Protein AF-T0SEL1-F1 (afdb_monomer_lite)

Secondary structure (DSSP, 8-state):
---------HHHHHHHHHTT--SEEEEEEGGG-TTS-EEEEEEEEEEEEEEETT----SSEEEEEEGGGGGGGGGT-TTEEEEEEESSHHHHHHHHHTTS-SEEEEEGGGS-TT--GGGEEEEEEEEEEEEEEEPHHHHHHTT--HHHHHHHHHHHHHT-EEPPPHHHHHHHHHHHHHHHHHHHHHS--PPPP-S-HHHHHHHHHSSS-HHHHHHHHHHHSSHHHHHHHHHHHH-TTEEEEEEEETTSBEEEESS--S-SB-TTSHHHHHHHH--S--GGGEEEEEEETTTTEEEEEEEEEEE-TTS-EEEEEEEEEEHHHHHHHHT---

pLDDT: mean 91.67, std 5.81, range [63.62, 98.12]

Sequence (330 aa):
MTVKMITLPKQRVKSSFKDEVLDAYYPISVEENKNDLGLFPLYIDELLLMSRFGEDLGDKLNVGALKEDLDYLQKFDRRIDRLYSVSSVEALIGGLERRRSDAVVLRRSQLPREINLKKYKIQSLHFESMGLKVSKSFVRKSESSIDQLSHNFLSCLSSMDFKLPDDKKKKIFSEIAKDFLAMGSRINGPFKVYNDVSKREAVWTGEESFERRTLRTEVMSNKYTSLLRSFKEKYKYINEIFAFNAQGALVSSLNVTSDFDQSDESKFALVRDNNQFSPLHIQNIYFDRSEEVFQLGISIPLHDQAGRFIGGLFVACDINELLLHYRLNL

Foldseek 3Di:
DDDDDDDDDPVVVVVCLVVVVDQKDDWDFPVRCPPLQWQDQPDKKFKKKKAFPPDDQDQAWEEEEAPVVPPCPCVQHVNDPHYDHDPAPVVRVVCRVVPVIRTYIDIPVRDDPPDPCVRIDMFTRFMTGTTMGGHPVNCVVVVHDSVRVNVVSLVVQQPDFADDDLVNLQLLCVLCVVVVVVLQAVPADDFDDDPDQVVVFCLCQDDDDPSNVVSCCQACPDPVVVSVVVVCVVQVFFPWKFWAWLQQATRHTNDRDNTRRCCPPPLFVQCNVVVQADSSQWGTWGQDPVVRAIWIKGKHFHAHPVRHTTTIMITITRPRSSCNVSRPDD

Structure (mmCIF, N/CA/C/O backbone):
data_AF-T0SEL1-F1
#
_entry.id   AF-T0SEL1-F1
#
loop_
_atom_site.group_PDB
_atom_site.id
_atom_site.type_symbol
_atom_site.label_atom_id
_atom_site.label_alt_id
_atom_site.label_comp_id
_atom_site.label_asym_id
_atom_site.label_entity_id
_atom_site.label_seq_id
_atom_site.pdbx_PDB_ins_code
_atom_site.Cartn_x
_atom_site.Cartn_y
_atom_site.Cartn_z
_atom_site.occupancy
_atom_site.B_iso_or_equiv
_atom_site.auth_seq_id
_atom_site.auth_comp_id
_atom_site.auth_asym_id
_atom_site.auth_atom_id
_atom_site.pdbx_PDB_model_num
ATOM 1 N N . MET A 1 1 ? 0.633 28.331 -15.532 1.00 63.62 1 MET A N 1
ATOM 2 C CA . MET A 1 1 ? 1.800 27.613 -16.089 1.00 63.62 1 MET A CA 1
ATOM 3 C C . MET A 1 1 ? 1.279 26.553 -17.047 1.00 63.62 1 MET A C 1
ATOM 5 O O . MET A 1 1 ? 0.361 25.840 -16.665 1.00 63.62 1 MET A O 1
ATOM 9 N N . THR A 1 2 ? 1.788 26.476 -18.276 1.00 83.00 2 THR A N 1
ATOM 10 C CA . THR A 1 2 ? 1.345 25.474 -19.263 1.00 83.00 2 THR A CA 1
ATOM 11 C C . THR A 1 2 ? 2.386 24.368 -19.340 1.00 83.00 2 THR A C 1
ATOM 13 O O . THR A 1 2 ? 3.555 24.650 -19.593 1.00 83.00 2 THR A O 1
ATOM 16 N N . VAL A 1 3 ? 1.979 23.119 -19.119 1.00 87.00 3 VAL A N 1
ATOM 17 C CA . VAL A 1 3 ? 2.873 21.958 -19.222 1.00 87.00 3 VAL A CA 1
ATOM 18 C C . VAL A 1 3 ? 2.843 21.432 -20.654 1.00 87.00 3 VAL A C 1
ATOM 20 O O . VAL A 1 3 ? 1.774 21.136 -21.185 1.00 87.00 3 VAL A O 1
ATOM 23 N N . LYS A 1 4 ? 4.016 21.297 -21.281 1.00 92.81 4 LYS A N 1
ATOM 24 C CA . LYS A 1 4 ? 4.169 20.660 -22.595 1.00 92.81 4 LYS A CA 1
ATOM 25 C C . LYS A 1 4 ? 4.911 19.338 -22.442 1.00 92.81 4 LYS A C 1
ATOM 27 O O . LYS A 1 4 ? 6.098 19.319 -22.134 1.00 92.81 4 LYS A O 1
ATOM 32 N N . MET A 1 5 ? 4.208 18.247 -22.712 1.00 93.44 5 MET A N 1
ATOM 33 C CA . MET A 1 5 ? 4.767 16.900 -22.680 1.00 93.44 5 MET A CA 1
ATOM 34 C C . MET A 1 5 ? 5.394 16.533 -24.026 1.00 93.44 5 MET A C 1
ATOM 36 O O . MET A 1 5 ? 4.775 16.721 -25.074 1.00 93.44 5 MET A O 1
ATOM 40 N N . ILE A 1 6 ? 6.612 15.991 -23.996 1.00 93.69 6 ILE A N 1
ATOM 41 C CA . ILE A 1 6 ? 7.283 15.401 -25.160 1.00 93.69 6 ILE A CA 1
ATOM 42 C C . ILE A 1 6 ? 7.880 14.044 -24.785 1.00 93.69 6 ILE A C 1
ATOM 44 O O . ILE A 1 6 ? 8.356 13.856 -23.667 1.00 93.69 6 ILE A O 1
ATOM 48 N N . THR A 1 7 ? 7.885 13.104 -25.727 1.00 90.44 7 THR A N 1
ATOM 49 C CA . THR A 1 7 ? 8.493 11.778 -25.551 1.00 90.44 7 THR A CA 1
ATOM 50 C C . THR A 1 7 ? 9.787 11.706 -26.350 1.00 90.44 7 THR A C 1
ATOM 52 O O . THR A 1 7 ? 9.803 12.011 -27.541 1.00 90.44 7 THR A O 1
ATOM 55 N N . LEU A 1 8 ? 10.880 11.307 -25.700 1.00 87.69 8 LEU A N 1
ATOM 56 C CA . LEU A 1 8 ? 12.204 11.173 -26.308 1.00 87.69 8 LEU A CA 1
ATOM 57 C C . LEU A 1 8 ? 12.867 9.871 -25.828 1.00 87.69 8 LEU A C 1
ATOM 59 O O . LEU A 1 8 ? 12.563 9.407 -24.729 1.00 87.69 8 LEU A O 1
ATOM 63 N N . PRO A 1 9 ? 13.824 9.305 -26.587 1.00 85.12 9 PRO A N 1
ATOM 64 C CA . PRO A 1 9 ? 14.658 8.213 -26.088 1.00 85.12 9 PRO A CA 1
ATOM 65 C C . PRO A 1 9 ? 15.375 8.606 -24.787 1.00 85.12 9 PRO A C 1
ATOM 67 O O . PRO A 1 9 ? 15.895 9.720 -24.689 1.00 85.12 9 PRO A O 1
ATOM 70 N N . LYS A 1 10 ? 15.466 7.693 -23.809 1.00 80.62 10 LYS A N 1
ATOM 71 C CA . LYS A 1 10 ? 15.983 7.967 -22.448 1.00 80.62 10 LYS A CA 1
ATOM 72 C C . LYS A 1 10 ? 17.342 8.684 -22.431 1.00 80.62 10 LYS A C 1
ATOM 74 O O . LYS A 1 10 ? 17.536 9.615 -21.657 1.00 80.62 10 LYS A O 1
ATOM 79 N N . GLN A 1 11 ? 18.272 8.314 -23.315 1.00 84.00 11 GLN A N 1
ATOM 80 C CA . GLN A 1 11 ? 19.580 8.987 -23.414 1.00 84.00 11 GLN A CA 1
ATOM 81 C C . GLN A 1 11 ? 19.464 10.442 -23.882 1.00 84.00 11 GLN A C 1
ATOM 83 O O . GLN A 1 11 ? 20.142 11.324 -23.357 1.00 84.00 11 GLN A O 1
ATOM 88 N N . ARG A 1 12 ? 18.553 10.714 -24.822 1.00 88.56 12 ARG A N 1
ATOM 89 C CA . ARG A 1 12 ? 18.264 12.074 -25.280 1.00 88.56 12 ARG A CA 1
ATOM 90 C C . ARG A 1 12 ? 17.592 12.890 -24.181 1.00 88.56 12 ARG A C 1
ATOM 92 O O . ARG A 1 12 ? 17.968 14.038 -24.002 1.00 88.56 12 ARG A O 1
ATOM 99 N N . VAL A 1 13 ? 16.684 12.290 -23.405 1.00 91.44 13 VAL A N 1
ATOM 100 C CA . VAL A 1 13 ? 16.113 12.924 -22.202 1.00 91.44 13 VAL A CA 1
ATOM 101 C C . VAL A 1 13 ? 17.223 13.328 -21.234 1.00 91.44 13 VAL A C 1
ATOM 103 O O . VAL A 1 13 ? 17.290 14.489 -20.842 1.00 91.44 13 VAL A O 1
ATOM 106 N N . LYS A 1 14 ? 18.133 12.403 -20.893 1.00 88.44 14 LYS A N 1
ATOM 107 C CA . LYS A 1 14 ? 19.244 12.669 -19.964 1.00 88.44 14 LYS A CA 1
ATOM 108 C C . LYS A 1 14 ? 20.169 13.784 -20.472 1.00 88.44 14 LYS A C 1
ATOM 110 O O . LYS A 1 14 ? 20.532 14.651 -19.681 1.00 88.44 14 LYS A O 1
ATOM 115 N N . SER A 1 15 ? 20.503 13.801 -21.767 1.00 90.81 15 SER A N 1
ATOM 116 C CA . SER A 1 15 ? 21.287 14.890 -22.374 1.00 90.81 15 SER A CA 1
ATOM 117 C C . SER A 1 15 ? 20.533 16.218 -22.325 1.00 90.81 15 SER A C 1
ATOM 119 O O . SER A 1 15 ? 21.021 17.165 -21.727 1.00 90.81 15 SER A O 1
ATOM 121 N N . SER A 1 16 ? 19.309 16.280 -22.859 1.00 92.81 16 SER A N 1
ATOM 122 C CA . SER A 1 16 ? 18.519 17.517 -22.910 1.00 92.81 16 SER A CA 1
ATOM 123 C C . SER A 1 16 ? 18.191 18.078 -21.523 1.00 92.81 16 SER A C 1
ATOM 125 O O . SER A 1 16 ? 18.106 19.288 -21.354 1.00 92.81 16 SER A O 1
ATOM 127 N N . PHE A 1 17 ? 18.031 17.220 -20.516 1.00 92.94 17 PHE A N 1
ATOM 128 C CA . PHE A 1 17 ? 17.877 17.650 -19.130 1.00 92.94 17 PHE A CA 1
ATOM 129 C C . PHE A 1 17 ? 19.178 18.215 -18.544 1.00 92.94 17 PHE A C 1
ATOM 131 O O . PHE A 1 17 ? 19.145 19.222 -17.841 1.00 92.94 17 PHE A O 1
ATOM 138 N N . LYS A 1 18 ? 20.330 17.599 -18.848 1.00 90.00 18 LYS A N 1
ATOM 139 C CA . LYS A 1 18 ? 21.650 18.116 -18.452 1.00 90.00 18 LYS A CA 1
ATOM 140 C C . LYS A 1 18 ? 21.939 19.476 -19.093 1.00 90.00 18 LYS A C 1
ATOM 142 O O . LYS A 1 18 ? 22.505 20.337 -18.429 1.00 90.00 18 LYS A O 1
ATOM 147 N N . ASP A 1 19 ? 21.494 19.666 -20.330 1.00 92.19 19 ASP A N 1
ATOM 148 C CA . ASP A 1 19 ? 21.630 20.911 -21.091 1.00 92.19 19 ASP A CA 1
ATOM 149 C C . ASP A 1 19 ? 20.566 21.969 -20.701 1.00 92.19 19 ASP A C 1
ATOM 151 O O . ASP A 1 19 ? 20.413 22.973 -21.389 1.00 92.19 19 ASP A O 1
ATOM 155 N N . GLU A 1 20 ? 19.801 21.739 -19.620 1.00 91.00 20 GLU A N 1
ATOM 156 C CA . GLU A 1 20 ? 18.715 22.598 -19.109 1.00 91.00 20 GLU A CA 1
ATOM 157 C C . GLU A 1 20 ? 17.609 22.936 -20.139 1.00 91.00 20 GLU A C 1
ATOM 159 O O . GLU A 1 20 ? 16.851 23.890 -19.958 1.00 91.00 20 GLU A O 1
ATOM 164 N N . VAL A 1 21 ? 17.462 22.126 -21.195 1.00 93.06 21 VAL A N 1
ATOM 165 C CA . VAL A 1 21 ? 16.388 22.249 -22.202 1.00 93.06 21 VAL A CA 1
ATOM 166 C C . VAL A 1 21 ? 15.053 21.739 -21.655 1.00 93.06 21 VAL A C 1
ATOM 168 O O . VAL A 1 21 ? 13.993 22.235 -22.033 1.00 93.06 21 VAL A O 1
ATOM 171 N N . LEU A 1 22 ? 15.095 20.732 -20.780 1.00 94.94 22 LEU A N 1
ATOM 172 C CA . LEU A 1 22 ? 13.918 20.168 -20.120 1.00 94.94 22 LEU A CA 1
ATOM 173 C C . LEU A 1 22 ? 13.828 20.678 -18.681 1.00 94.94 22 LEU A C 1
ATOM 175 O O . LEU A 1 22 ? 14.791 20.566 -17.923 1.00 94.94 22 LEU A O 1
ATOM 179 N N . ASP A 1 23 ? 12.654 21.173 -18.291 1.00 94.38 23 ASP A N 1
ATOM 180 C CA . ASP A 1 23 ? 12.384 21.584 -16.908 1.00 94.38 23 ASP A CA 1
ATOM 181 C C . ASP A 1 23 ? 12.202 20.373 -15.974 1.00 94.38 23 ASP A C 1
ATOM 183 O O . ASP A 1 23 ? 12.541 20.432 -14.795 1.00 94.38 23 ASP A O 1
ATOM 187 N N . ALA A 1 24 ? 11.702 19.253 -16.501 1.00 94.00 24 ALA A N 1
ATOM 188 C CA . ALA A 1 24 ? 11.568 18.000 -15.771 1.00 94.00 24 ALA A CA 1
ATOM 189 C C . ALA A 1 24 ? 11.560 16.786 -16.712 1.00 94.00 24 ALA A C 1
ATOM 191 O O . ALA A 1 24 ? 11.308 16.923 -17.912 1.00 94.00 24 ALA A O 1
ATOM 192 N N . TYR A 1 25 ? 11.798 15.590 -16.171 1.00 94.12 25 TYR A N 1
ATOM 193 C CA . TYR A 1 25 ? 11.508 14.336 -16.869 1.00 94.12 25 TYR A CA 1
ATOM 194 C C . TYR A 1 25 ? 11.041 13.235 -15.923 1.00 94.12 25 TYR A C 1
ATOM 196 O O . TYR A 1 25 ? 11.402 13.201 -14.750 1.00 94.12 25 TYR A O 1
ATOM 204 N N . TYR A 1 26 ? 10.256 12.312 -16.466 1.00 93.00 26 TYR A N 1
ATOM 205 C CA . TYR A 1 26 ? 9.802 11.101 -15.798 1.00 93.00 26 TYR A CA 1
ATOM 206 C C . TYR A 1 26 ? 9.697 9.971 -16.844 1.00 93.00 26 TYR A C 1
ATOM 208 O O . TYR A 1 26 ? 9.618 10.258 -18.044 1.00 93.00 26 TYR A O 1
ATOM 216 N N . PRO A 1 27 ? 9.693 8.699 -16.424 1.00 91.19 27 PRO A N 1
ATOM 217 C CA . PRO A 1 27 ? 9.852 8.248 -15.044 1.00 91.19 27 PRO A CA 1
ATOM 218 C C . PRO A 1 27 ? 11.322 8.169 -14.611 1.00 91.19 27 PRO A C 1
ATOM 220 O O . PRO A 1 27 ? 12.204 7.917 -15.434 1.00 91.19 27 PRO A O 1
ATOM 223 N N . ILE A 1 28 ? 11.573 8.372 -13.317 1.00 89.38 28 ILE A N 1
ATOM 224 C CA . ILE A 1 28 ? 12.840 8.031 -12.652 1.00 89.38 28 ILE A CA 1
ATOM 225 C C . ILE A 1 28 ? 12.582 7.088 -11.480 1.00 89.38 28 ILE A C 1
ATOM 227 O O . ILE A 1 28 ? 11.562 7.215 -10.809 1.00 89.38 28 ILE A O 1
ATOM 231 N N . SER A 1 29 ? 13.496 6.153 -11.237 1.00 85.56 29 SER A N 1
ATOM 232 C CA . SER A 1 29 ? 13.501 5.334 -10.021 1.00 85.56 29 SER A CA 1
ATOM 233 C C . SER A 1 29 ? 14.141 6.078 -8.850 1.00 85.56 29 SER A C 1
ATOM 235 O O . SER A 1 29 ? 14.897 7.036 -9.051 1.00 85.56 29 SER A O 1
ATOM 237 N N . VAL A 1 30 ? 13.900 5.597 -7.628 1.00 82.25 30 VAL A N 1
ATOM 238 C CA . VAL A 1 30 ? 14.573 6.106 -6.421 1.00 82.25 30 VAL A CA 1
ATOM 239 C C . VAL A 1 30 ? 16.095 5.982 -6.565 1.00 82.25 30 VAL A C 1
ATOM 241 O O . VAL A 1 30 ? 16.822 6.930 -6.275 1.00 82.25 30 VAL A O 1
ATOM 244 N N . GLU A 1 31 ? 16.589 4.873 -7.129 1.00 77.81 31 GLU A N 1
ATOM 245 C CA . GLU A 1 31 ? 18.027 4.677 -7.381 1.00 77.81 31 GLU A CA 1
ATOM 246 C C . GLU A 1 31 ? 18.622 5.696 -8.384 1.00 77.81 31 GLU A C 1
ATOM 248 O O . GLU A 1 31 ? 19.804 6.049 -8.308 1.00 77.81 31 GLU A O 1
ATOM 253 N N . GLU A 1 32 ? 17.820 6.227 -9.316 1.00 77.12 32 GLU A N 1
ATOM 254 C CA . GLU A 1 32 ? 18.243 7.274 -10.259 1.00 77.12 32 GLU A CA 1
ATOM 255 C C . GLU A 1 32 ? 18.254 8.694 -9.633 1.00 77.12 32 GLU A C 1
ATOM 257 O O . GLU A 1 32 ? 18.779 9.650 -10.236 1.00 77.12 32 GLU A O 1
ATOM 262 N N . ASN A 1 33 ? 17.740 8.866 -8.408 1.00 81.19 33 ASN A N 1
ATOM 263 C CA . ASN A 1 33 ? 17.632 10.157 -7.721 1.00 81.19 33 ASN A CA 1
ATOM 264 C C . ASN A 1 33 ? 18.882 10.567 -6.914 1.00 81.19 33 ASN A C 1
ATOM 266 O O . ASN A 1 33 ? 18.795 11.038 -5.790 1.00 81.19 33 ASN A O 1
ATOM 270 N N . LYS A 1 34 ? 20.077 10.461 -7.498 1.00 67.88 34 LYS A N 1
ATOM 271 C CA . LYS A 1 34 ? 21.351 10.712 -6.783 1.00 67.88 34 LYS A CA 1
ATOM 272 C C . LYS A 1 34 ? 21.600 12.146 -6.266 1.00 67.88 34 LYS A C 1
ATOM 274 O O . LYS A 1 34 ? 22.607 12.359 -5.606 1.00 67.88 34 LYS A O 1
ATOM 279 N N . ASN A 1 35 ? 20.764 13.126 -6.622 1.00 70.62 35 ASN A N 1
ATOM 280 C CA . ASN A 1 35 ? 21.023 14.555 -6.367 1.00 70.62 35 ASN A CA 1
ATOM 281 C C . ASN A 1 35 ? 19.845 15.265 -5.666 1.00 70.62 35 ASN A C 1
ATOM 283 O O . ASN A 1 35 ? 19.746 16.484 -5.786 1.00 70.62 35 ASN A O 1
ATOM 287 N N . ASP A 1 36 ? 18.913 14.517 -5.069 1.00 78.62 36 ASP A N 1
ATOM 288 C CA . ASP A 1 36 ? 17.756 15.024 -4.304 1.00 78.62 36 ASP A CA 1
ATOM 289 C C . ASP A 1 36 ? 16.829 16.007 -5.041 1.00 78.62 36 ASP A C 1
ATOM 291 O O . ASP A 1 36 ? 16.062 16.733 -4.429 1.00 78.62 36 ASP A O 1
ATOM 295 N N . LEU A 1 37 ? 16.850 16.017 -6.378 1.00 86.56 37 LEU A N 1
ATOM 296 C CA . LEU A 1 37 ? 15.947 16.824 -7.220 1.00 86.56 37 LEU A CA 1
ATOM 297 C C . LEU A 1 37 ? 14.770 16.006 -7.771 1.00 86.56 37 LEU A C 1
ATOM 299 O O . LEU A 1 37 ? 14.189 16.337 -8.807 1.00 86.56 37 LEU A O 1
ATOM 303 N N . GLY A 1 38 ? 14.486 14.876 -7.141 1.00 91.38 38 GLY A N 1
ATOM 304 C CA . GLY A 1 38 ? 13.379 14.004 -7.485 1.00 91.38 38 GLY A CA 1
ATOM 305 C C . GLY A 1 38 ? 12.163 14.313 -6.627 1.00 91.38 38 GLY A C 1
ATOM 306 O O . GLY A 1 38 ? 12.298 14.479 -5.421 1.00 91.38 38 GLY A O 1
ATOM 307 N N . LEU A 1 39 ? 10.986 14.350 -7.246 1.00 92.56 39 LEU A N 1
ATOM 308 C CA . LEU A 1 39 ? 9.708 14.362 -6.541 1.00 92.56 39 LEU A CA 1
ATOM 309 C C . LEU A 1 39 ? 9.120 12.950 -6.615 1.00 92.56 39 LEU A C 1
ATOM 311 O O . LEU A 1 39 ? 8.896 12.422 -7.712 1.00 92.56 39 LEU A O 1
ATOM 315 N N . PHE A 1 40 ? 8.921 12.340 -5.449 1.00 90.94 40 PHE A N 1
ATOM 316 C CA . PHE A 1 40 ? 8.459 10.965 -5.273 1.00 90.94 40 PHE A CA 1
ATOM 317 C C . PHE A 1 40 ? 7.366 10.888 -4.200 1.00 90.94 40 PHE A C 1
ATOM 319 O O . PHE A 1 40 ? 7.352 11.744 -3.321 1.00 90.94 40 PHE A O 1
ATOM 326 N N . PRO A 1 41 ? 6.495 9.863 -4.246 1.00 89.81 41 PRO A N 1
ATOM 327 C CA . PRO A 1 41 ? 6.267 8.955 -5.373 1.00 89.81 41 PRO A CA 1
ATOM 328 C C . PRO A 1 41 ? 5.205 9.519 -6.338 1.00 89.81 41 PRO A C 1
ATOM 330 O O . PRO A 1 41 ? 4.195 10.057 -5.916 1.00 89.81 41 PRO A O 1
ATOM 333 N N . LEU A 1 42 ? 5.399 9.392 -7.652 1.00 88.12 42 LEU A N 1
ATOM 334 C CA . LEU A 1 42 ? 4.406 9.784 -8.665 1.00 88.12 42 LEU A CA 1
ATOM 335 C C . LEU A 1 42 ? 3.446 8.638 -9.006 1.00 88.12 42 LEU A C 1
ATOM 337 O O . LEU A 1 42 ? 2.247 8.855 -9.155 1.00 88.12 42 LEU A O 1
ATOM 341 N N . TYR A 1 43 ? 3.976 7.429 -9.174 1.00 86.75 43 TYR A N 1
ATOM 342 C CA . TYR A 1 43 ? 3.200 6.207 -9.382 1.00 86.75 43 TYR A CA 1
ATOM 343 C C . TYR A 1 43 ? 4.033 4.990 -8.971 1.00 86.75 43 TYR A C 1
ATOM 345 O O . TYR A 1 43 ? 5.249 5.092 -8.817 1.00 86.75 43 TYR A O 1
ATOM 353 N N . ILE A 1 44 ? 3.387 3.837 -8.818 1.00 86.06 44 ILE A N 1
ATOM 354 C CA . ILE A 1 44 ? 4.063 2.559 -8.584 1.00 86.06 44 ILE A CA 1
ATOM 355 C C . ILE A 1 44 ? 4.180 1.816 -9.912 1.00 86.06 44 ILE A C 1
ATOM 357 O O . ILE A 1 44 ? 3.180 1.625 -10.607 1.00 86.06 44 ILE A O 1
ATOM 361 N N . ASP A 1 45 ? 5.386 1.376 -10.251 1.00 89.50 45 ASP A N 1
ATOM 362 C CA . ASP A 1 45 ? 5.620 0.454 -11.359 1.00 89.50 45 ASP A CA 1
ATOM 363 C C . ASP A 1 45 ? 5.933 -0.946 -10.837 1.00 89.50 45 ASP A C 1
ATOM 365 O O . ASP A 1 45 ? 6.434 -1.130 -9.730 1.00 89.50 45 ASP A O 1
ATOM 369 N N . GLU A 1 46 ? 5.651 -1.944 -11.659 1.00 89.88 46 GLU A N 1
ATOM 370 C CA . GLU A 1 46 ? 5.815 -3.348 -11.307 1.00 89.88 46 GLU A CA 1
ATOM 371 C C . GLU A 1 46 ? 6.965 -3.931 -12.128 1.00 89.88 46 GLU A C 1
ATOM 373 O O . GLU A 1 46 ? 6.929 -3.925 -13.360 1.00 89.88 46 GLU A O 1
ATOM 378 N N . LEU A 1 47 ? 7.994 -4.440 -11.454 1.00 89.88 47 LEU A N 1
ATOM 379 C CA . LEU A 1 47 ? 9.096 -5.160 -12.074 1.00 89.88 47 LEU A CA 1
ATOM 380 C C . LEU A 1 47 ? 8.695 -6.624 -12.260 1.00 89.88 47 LEU A C 1
ATOM 382 O O . LEU A 1 47 ? 8.404 -7.334 -11.297 1.00 89.88 47 LEU A O 1
ATOM 386 N N . LEU A 1 48 ? 8.690 -7.079 -13.508 1.00 91.88 48 LEU A N 1
ATOM 387 C CA . LEU A 1 48 ? 8.179 -8.383 -13.910 1.00 91.88 48 LEU A CA 1
ATOM 388 C C . LEU A 1 48 ? 9.321 -9.318 -14.285 1.00 91.88 48 LEU A C 1
ATOM 390 O O . LEU A 1 48 ? 10.187 -8.940 -15.068 1.00 91.88 48 LEU A O 1
ATOM 394 N N . LEU A 1 49 ? 9.255 -10.566 -13.827 1.00 92.69 49 LEU A N 1
ATOM 395 C CA . LEU A 1 49 ? 9.935 -11.699 -14.442 1.00 92.69 49 LEU A CA 1
ATOM 396 C C . LEU A 1 49 ? 8.971 -12.358 -15.430 1.00 92.69 49 LEU A C 1
ATOM 398 O O . LEU A 1 49 ? 7.949 -12.930 -15.040 1.00 92.69 49 LEU A O 1
ATOM 402 N N . MET A 1 50 ? 9.293 -12.276 -16.715 1.00 94.50 50 MET A N 1
ATOM 403 C CA . MET A 1 50 ? 8.481 -12.824 -17.794 1.00 94.50 50 MET A CA 1
ATOM 404 C C . MET A 1 50 ? 9.210 -13.982 -18.476 1.00 94.50 50 MET A C 1
ATOM 406 O O . MET A 1 50 ? 10.329 -13.832 -18.957 1.00 94.50 50 MET A O 1
ATOM 410 N N . SER A 1 51 ? 8.555 -15.136 -18.545 1.00 95.50 51 SER A N 1
ATOM 411 C CA . SER A 1 51 ? 9.037 -16.350 -19.218 1.00 95.50 51 SER A CA 1
ATOM 412 C C . SER A 1 51 ? 7.997 -16.854 -20.213 1.00 95.50 51 SER A C 1
ATOM 414 O O . SER A 1 51 ? 6.858 -16.380 -20.228 1.00 95.50 51 SER A O 1
ATOM 416 N N . ARG A 1 52 ? 8.369 -17.798 -21.080 1.00 95.75 52 ARG A N 1
ATOM 417 C CA . ARG A 1 52 ? 7.423 -18.390 -22.037 1.00 95.75 52 ARG A CA 1
ATOM 418 C C . ARG A 1 52 ? 6.395 -19.241 -21.283 1.00 95.75 52 ARG A C 1
ATOM 420 O O . ARG A 1 52 ? 6.717 -19.908 -20.302 1.00 95.75 52 ARG A O 1
ATOM 427 N N . PHE A 1 53 ? 5.137 -19.204 -21.717 1.00 93.25 53 PHE A N 1
ATOM 428 C CA . PHE A 1 53 ? 4.085 -20.000 -21.088 1.00 93.25 53 PHE A CA 1
ATOM 429 C C . PHE A 1 53 ? 4.396 -21.499 -21.193 1.00 93.25 53 PHE A C 1
ATOM 431 O O . PHE A 1 53 ? 4.822 -21.978 -22.242 1.00 93.25 53 PHE A O 1
ATOM 438 N N . GLY A 1 54 ? 4.159 -22.232 -20.104 1.00 88.38 54 GLY A N 1
ATOM 439 C CA . GLY A 1 54 ? 4.414 -23.671 -20.026 1.00 88.38 54 GLY A CA 1
ATOM 440 C C . GLY A 1 54 ? 5.877 -24.055 -19.802 1.00 88.38 54 GLY A C 1
ATOM 441 O O . GLY A 1 54 ? 6.163 -25.243 -19.704 1.00 88.38 54 GLY A O 1
ATOM 442 N N . GLU A 1 55 ? 6.796 -23.093 -19.693 1.00 86.62 55 GLU A N 1
ATOM 443 C CA . GLU A 1 55 ? 8.169 -23.404 -19.308 1.00 86.62 55 GLU A CA 1
ATOM 444 C C . GLU A 1 55 ? 8.326 -23.550 -17.801 1.00 86.62 55 GLU A C 1
ATOM 446 O O . GLU A 1 55 ? 7.787 -22.769 -17.007 1.00 86.62 55 GLU A O 1
ATOM 451 N N . ASP A 1 56 ? 9.098 -24.568 -17.431 1.00 85.62 56 ASP A N 1
ATOM 452 C CA . ASP A 1 56 ? 9.551 -24.766 -16.070 1.00 85.62 56 ASP A CA 1
ATOM 453 C C . ASP A 1 56 ? 10.883 -24.039 -15.875 1.00 85.62 56 ASP A C 1
ATOM 455 O O . ASP A 1 56 ? 11.854 -24.267 -16.599 1.00 85.62 56 ASP A O 1
ATOM 459 N N . LEU A 1 57 ? 10.894 -23.106 -14.929 1.00 87.69 57 LEU A N 1
ATOM 460 C CA . LEU A 1 57 ? 12.059 -22.291 -14.621 1.00 87.69 57 LEU A CA 1
ATOM 461 C C . LEU A 1 57 ? 12.840 -22.998 -13.518 1.00 87.69 57 LEU A C 1
ATOM 463 O O . LEU A 1 57 ? 12.375 -23.046 -12.380 1.00 87.69 57 LEU A O 1
ATOM 467 N N . GLY A 1 58 ? 14.017 -23.524 -13.858 1.00 85.12 58 GLY A N 1
ATOM 468 C CA . GLY A 1 58 ? 14.898 -24.186 -12.898 1.00 85.12 58 GLY A CA 1
ATOM 469 C C . GLY A 1 58 ? 15.501 -23.235 -11.856 1.00 85.12 58 GLY A C 1
ATOM 470 O O . GLY A 1 58 ? 15.215 -22.037 -11.809 1.00 85.12 58 GLY A O 1
ATOM 471 N N . ASP A 1 59 ? 16.402 -23.774 -11.035 1.00 88.19 59 ASP A N 1
ATOM 472 C CA . ASP A 1 59 ? 17.036 -23.038 -9.930 1.00 88.19 59 ASP A CA 1
ATOM 473 C C . ASP A 1 59 ? 18.091 -22.016 -10.383 1.00 88.19 59 ASP A C 1
ATOM 475 O O . ASP A 1 59 ? 18.555 -21.206 -9.582 1.00 88.19 59 ASP A O 1
ATOM 479 N N . LYS A 1 60 ? 18.477 -22.051 -11.663 1.00 91.81 60 LYS A N 1
ATOM 480 C CA . LYS A 1 60 ? 19.417 -21.117 -12.287 1.00 91.81 60 LYS A CA 1
ATOM 481 C C . LYS A 1 60 ? 18.849 -20.591 -13.593 1.00 91.81 60 LYS A C 1
ATOM 483 O O . LYS A 1 60 ? 18.501 -21.373 -14.472 1.00 91.81 60 LYS A O 1
ATOM 488 N N . LEU A 1 61 ? 18.792 -19.272 -13.717 1.00 92.38 61 LEU A N 1
ATOM 489 C CA . LEU A 1 61 ? 18.154 -18.559 -14.811 1.00 92.38 61 LEU A CA 1
ATOM 490 C C . LEU A 1 61 ? 19.162 -17.702 -15.565 1.00 92.38 61 LEU A C 1
ATOM 492 O O . LEU A 1 61 ? 19.901 -16.906 -14.978 1.00 92.38 61 LEU A O 1
ATOM 496 N N . ASN A 1 62 ? 19.116 -17.820 -16.888 1.00 92.75 62 ASN A N 1
ATOM 497 C CA . ASN A 1 62 ? 19.676 -16.856 -17.816 1.00 92.75 62 ASN A CA 1
ATOM 498 C C . ASN A 1 62 ? 18.601 -15.810 -18.108 1.00 92.75 62 ASN A C 1
ATOM 500 O O . ASN A 1 62 ? 17.595 -16.103 -18.760 1.00 92.75 62 ASN A O 1
ATOM 504 N N . VAL A 1 63 ? 18.807 -14.591 -17.619 1.00 93.75 63 VAL A N 1
ATOM 505 C CA . VAL A 1 63 ? 17.809 -13.524 -17.651 1.00 93.75 63 VAL A CA 1
ATOM 506 C C . VAL A 1 63 ? 18.265 -12.378 -18.537 1.00 93.75 63 VAL A C 1
ATOM 508 O O . VAL A 1 63 ? 19.393 -11.894 -18.442 1.00 93.75 63 VAL A O 1
ATOM 511 N N . GLY A 1 64 ? 17.366 -11.934 -19.409 1.00 93.69 64 GLY A N 1
ATOM 512 C CA . GLY A 1 64 ? 17.554 -10.704 -20.165 1.00 93.69 64 GLY A CA 1
ATOM 513 C C . GLY A 1 64 ? 17.050 -9.500 -19.406 1.00 93.69 64 GLY A C 1
ATOM 514 O O . GLY A 1 64 ? 15.985 -9.569 -18.804 1.00 93.69 64 GLY A O 1
ATOM 515 N N . ALA A 1 65 ? 17.742 -8.378 -19.518 1.00 92.19 65 ALA A N 1
ATOM 516 C CA . ALA A 1 65 ? 17.270 -7.101 -19.004 1.00 92.19 65 ALA A CA 1
ATOM 517 C C . ALA A 1 65 ? 17.610 -5.962 -19.967 1.00 92.19 65 ALA A C 1
ATOM 519 O O . ALA A 1 65 ? 18.424 -6.111 -20.885 1.00 92.19 65 ALA A O 1
ATOM 520 N N . LEU A 1 66 ? 17.007 -4.797 -19.753 1.00 88.31 66 LEU A N 1
ATOM 521 C CA . LEU A 1 66 ? 17.524 -3.571 -20.348 1.00 88.31 66 LEU A CA 1
ATOM 522 C C . LEU A 1 66 ? 18.853 -3.207 -19.677 1.00 88.31 66 LEU A C 1
ATOM 524 O O . LEU A 1 66 ? 19.046 -3.443 -18.484 1.00 88.31 66 LEU A O 1
ATOM 528 N N . LYS A 1 67 ? 19.793 -2.654 -20.449 1.00 82.88 67 LYS A N 1
ATOM 529 C CA . LYS A 1 67 ? 21.149 -2.330 -19.967 1.00 82.88 67 LYS A CA 1
ATOM 530 C C . LYS A 1 67 ? 21.142 -1.454 -18.712 1.00 82.88 67 LYS A C 1
ATOM 532 O O . LYS A 1 67 ? 22.012 -1.592 -17.864 1.00 82.88 67 LYS A O 1
ATOM 537 N N . GLU A 1 68 ? 20.174 -0.559 -18.613 1.00 73.69 68 GLU A N 1
ATOM 538 C CA . GLU A 1 68 ? 19.984 0.366 -17.502 1.00 73.69 68 GLU A CA 1
ATOM 539 C C . GLU A 1 68 ? 19.421 -0.259 -16.221 1.00 73.69 68 GLU A C 1
ATOM 541 O O . GLU A 1 68 ? 19.529 0.372 -15.176 1.00 73.69 68 GLU A O 1
ATOM 546 N N . ASP A 1 69 ? 18.834 -1.455 -16.285 1.00 76.12 69 ASP A N 1
ATOM 547 C CA . ASP A 1 69 ? 18.209 -2.097 -15.125 1.00 76.12 69 ASP A CA 1
ATOM 548 C C . ASP A 1 69 ? 19.125 -3.145 -14.469 1.00 76.12 69 ASP A C 1
ATOM 550 O O . ASP A 1 69 ? 18.777 -3.669 -13.424 1.00 76.12 69 ASP A O 1
ATOM 554 N N . LEU A 1 70 ? 20.301 -3.440 -15.040 1.00 72.75 70 LEU A N 1
ATOM 555 C CA . LEU A 1 70 ? 21.163 -4.573 -14.660 1.00 72.75 70 LEU A CA 1
ATOM 556 C C . LEU A 1 70 ? 21.647 -4.579 -13.202 1.00 72.75 70 LEU A C 1
ATOM 558 O O . LEU A 1 70 ? 21.684 -5.646 -12.587 1.00 72.75 70 LEU A O 1
ATOM 562 N N . ASP A 1 71 ? 22.052 -3.420 -12.678 1.00 67.56 71 ASP A N 1
ATOM 563 C CA . ASP A 1 71 ? 22.940 -3.336 -11.506 1.00 67.56 71 ASP A CA 1
ATOM 564 C C . AS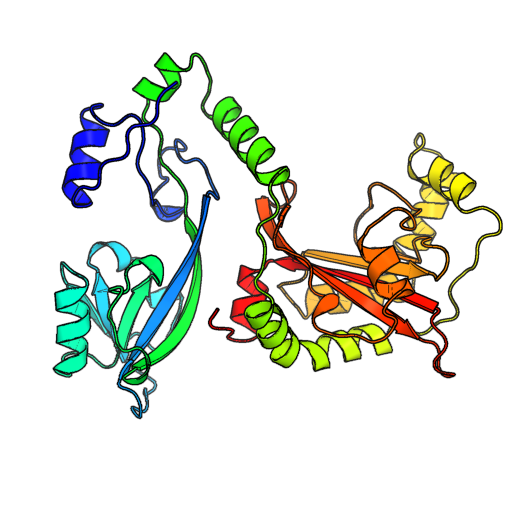P A 1 71 ? 22.303 -3.845 -10.200 1.00 67.56 71 ASP A C 1
ATOM 566 O O . ASP A 1 71 ? 23.011 -4.116 -9.232 1.00 67.56 71 ASP A O 1
ATOM 570 N N . TYR A 1 72 ? 20.980 -4.021 -10.170 1.00 73.00 72 TYR A N 1
ATOM 571 C CA . TYR A 1 72 ? 20.247 -4.365 -8.953 1.00 73.00 72 TYR A CA 1
ATOM 572 C C . TYR A 1 72 ? 19.303 -5.569 -9.098 1.00 7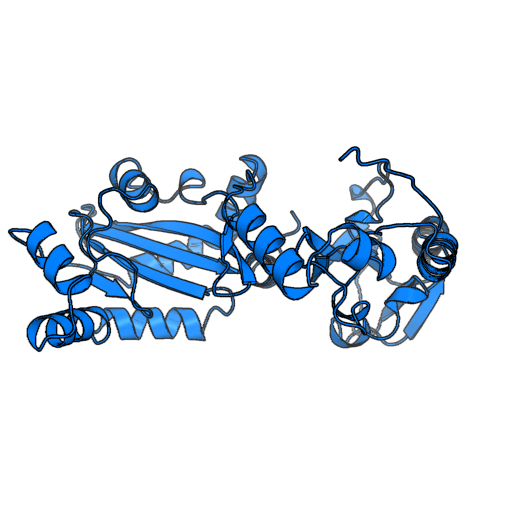3.00 72 TYR A C 1
ATOM 574 O O . TYR A 1 72 ? 18.668 -5.946 -8.118 1.00 73.00 72 TYR A O 1
ATOM 582 N N . LEU A 1 73 ? 19.226 -6.238 -10.258 1.00 76.81 73 LEU A N 1
ATOM 583 C CA . LEU A 1 73 ? 18.240 -7.319 -10.470 1.00 76.81 73 LEU A CA 1
ATOM 584 C C . LEU A 1 73 ? 18.523 -8.585 -9.665 1.00 76.81 73 LEU A C 1
ATOM 586 O O . LEU A 1 73 ? 17.589 -9.245 -9.209 1.00 76.81 73 LEU A O 1
ATOM 590 N N . GLN A 1 74 ? 19.800 -8.914 -9.453 1.00 75.94 74 GLN A N 1
ATOM 591 C CA . GLN A 1 74 ? 20.197 -10.118 -8.712 1.00 75.94 74 GLN A CA 1
ATOM 592 C C . GLN A 1 74 ? 19.702 -10.108 -7.259 1.00 75.94 74 GLN A C 1
ATOM 594 O O . GLN A 1 74 ? 19.560 -11.169 -6.654 1.00 75.94 74 GLN A O 1
ATOM 599 N N . LYS A 1 75 ? 19.393 -8.930 -6.694 1.00 81.94 75 LYS A N 1
ATOM 600 C CA . LYS A 1 75 ? 18.879 -8.819 -5.322 1.00 81.94 75 LYS A CA 1
ATOM 601 C C . LYS A 1 75 ? 17.442 -9.333 -5.178 1.00 81.94 75 LYS A C 1
ATOM 603 O O . LYS A 1 75 ? 17.049 -9.694 -4.073 1.00 81.94 75 LYS A O 1
ATOM 608 N N . PHE A 1 76 ? 16.677 -9.385 -6.272 1.00 80.69 76 PHE A N 1
ATOM 609 C CA . PHE A 1 76 ? 15.254 -9.739 -6.241 1.00 80.69 76 PHE A CA 1
ATOM 610 C C . PHE A 1 76 ? 14.970 -11.215 -6.512 1.00 80.69 76 PHE A C 1
ATOM 612 O O . PHE A 1 76 ? 13.942 -11.724 -6.076 1.00 80.69 76 PHE A O 1
ATOM 619 N N . ASP A 1 77 ? 15.866 -11.921 -7.203 1.00 82.38 77 ASP A N 1
ATOM 620 C CA . ASP A 1 77 ? 15.714 -13.356 -7.432 1.00 82.38 77 ASP A CA 1
ATOM 621 C C . ASP A 1 77 ? 17.079 -14.048 -7.452 1.00 82.38 77 ASP A C 1
ATOM 623 O O . ASP A 1 77 ? 17.887 -13.873 -8.365 1.00 82.38 77 ASP A O 1
ATOM 627 N N . ARG A 1 78 ? 17.319 -14.877 -6.430 1.00 85.94 78 ARG A N 1
ATOM 628 C CA . ARG A 1 78 ? 18.575 -15.621 -6.255 1.00 85.94 78 ARG A CA 1
ATOM 629 C C . ARG A 1 78 ? 18.820 -16.657 -7.350 1.00 85.94 78 ARG A C 1
ATOM 631 O O . ARG A 1 78 ? 19.944 -17.134 -7.469 1.00 85.94 78 ARG A O 1
ATOM 638 N N . ARG A 1 79 ? 17.795 -17.016 -8.130 1.00 88.62 79 ARG A N 1
ATOM 639 C CA . ARG A 1 79 ? 17.939 -17.925 -9.269 1.00 88.62 79 ARG A CA 1
ATOM 640 C C . ARG A 1 79 ? 18.639 -17.256 -10.448 1.00 88.62 79 ARG A C 1
ATOM 642 O O . ARG A 1 79 ? 19.075 -17.957 -11.350 1.00 88.62 79 ARG A O 1
ATOM 649 N N . ILE A 1 80 ? 18.747 -15.926 -10.492 1.00 88.00 80 ILE A N 1
ATOM 650 C CA . ILE A 1 80 ? 19.418 -15.212 -11.588 1.00 88.00 80 ILE A CA 1
ATOM 651 C C . ILE A 1 80 ? 20.924 -15.515 -11.547 1.00 88.00 80 ILE A C 1
ATOM 653 O O . ILE A 1 80 ? 21.662 -14.936 -10.754 1.00 88.00 80 ILE A O 1
ATOM 657 N N . ASP A 1 81 ? 21.375 -16.412 -12.427 1.00 86.56 81 ASP A N 1
ATOM 658 C CA . ASP A 1 81 ? 22.775 -16.857 -12.535 1.00 86.56 81 ASP A CA 1
ATOM 659 C C . ASP A 1 81 ? 23.529 -16.029 -13.581 1.00 86.56 81 ASP A C 1
ATOM 661 O O . ASP A 1 81 ? 24.667 -15.615 -13.363 1.00 86.56 81 ASP A O 1
ATOM 665 N N . ARG A 1 82 ? 22.876 -15.730 -14.714 1.00 83.75 82 ARG A N 1
ATOM 666 C CA . ARG A 1 82 ? 23.462 -14.934 -15.802 1.00 83.75 82 ARG A CA 1
ATOM 667 C C . ARG A 1 82 ? 22.525 -13.831 -16.248 1.00 83.75 82 ARG A C 1
ATOM 669 O O . ARG A 1 82 ? 21.340 -14.065 -16.468 1.00 83.75 82 ARG A O 1
ATOM 676 N N . LEU A 1 83 ? 23.092 -12.646 -16.452 1.00 87.75 83 LEU A N 1
ATOM 677 C CA . LEU A 1 83 ? 22.400 -11.489 -17.003 1.00 87.75 83 LEU A CA 1
ATOM 678 C C . LEU A 1 83 ? 22.986 -11.129 -18.363 1.00 87.75 83 LEU A C 1
ATOM 680 O O . LEU A 1 83 ? 24.203 -11.023 -18.517 1.00 87.75 83 LEU A O 1
ATOM 684 N N . TYR A 1 84 ? 22.121 -10.889 -19.340 1.00 87.62 84 TYR A N 1
ATOM 685 C CA . TYR A 1 84 ? 22.508 -10.224 -20.579 1.00 87.62 84 TYR A CA 1
ATOM 686 C C . TYR A 1 84 ? 21.647 -8.983 -20.775 1.00 87.62 84 TYR A C 1
ATOM 688 O O . TYR A 1 84 ? 20.460 -8.962 -20.447 1.00 87.62 84 TYR A O 1
ATOM 696 N N . SER A 1 85 ? 22.260 -7.935 -21.315 1.00 89.00 85 SER A N 1
ATOM 697 C CA . SER A 1 85 ? 21.552 -6.698 -21.611 1.00 89.00 85 SER A CA 1
ATOM 698 C C . SER A 1 85 ? 21.217 -6.564 -23.081 1.00 89.00 85 SER A C 1
ATOM 700 O O . SER A 1 85 ? 21.964 -6.989 -23.964 1.00 89.00 85 SER A O 1
ATOM 702 N N . VAL A 1 86 ? 20.097 -5.904 -23.334 1.00 89.69 86 VAL A N 1
ATOM 703 C CA . VAL A 1 86 ? 19.723 -5.392 -24.648 1.00 89.69 86 VAL A CA 1
ATOM 704 C C . VAL A 1 86 ? 19.417 -3.899 -24.552 1.00 89.69 86 VAL A C 1
ATOM 706 O O . VAL A 1 86 ? 19.290 -3.337 -23.465 1.00 89.69 86 VAL A O 1
ATOM 709 N N . SER A 1 87 ? 19.328 -3.240 -25.705 1.00 86.19 87 SER A N 1
ATOM 710 C CA . SER A 1 87 ? 19.092 -1.796 -25.809 1.00 86.19 87 SER A CA 1
ATOM 711 C C . SER A 1 87 ? 17.622 -1.406 -25.993 1.00 86.19 87 SER A C 1
ATOM 713 O O . SER A 1 87 ? 17.326 -0.216 -26.051 1.00 86.19 87 SER A O 1
ATOM 715 N N . SER A 1 88 ? 16.712 -2.374 -26.149 1.00 88.38 88 SER A N 1
ATOM 716 C CA . SER A 1 88 ? 15.286 -2.123 -26.395 1.00 88.38 88 SER A CA 1
ATOM 717 C C . SER A 1 88 ? 14.404 -3.268 -25.903 1.00 88.38 88 SER A C 1
ATOM 719 O O . SER A 1 88 ? 14.844 -4.420 -25.828 1.00 88.38 88 SER A O 1
ATOM 721 N N . VAL A 1 89 ? 13.145 -2.950 -25.599 1.00 91.00 89 VAL A N 1
ATOM 722 C CA . VAL A 1 89 ? 12.136 -3.919 -25.148 1.00 91.00 89 VAL A CA 1
ATOM 723 C C . VAL A 1 89 ? 11.819 -4.926 -26.255 1.00 91.00 89 VAL A C 1
ATOM 725 O O . VAL A 1 89 ? 11.665 -6.116 -25.992 1.00 91.00 89 VAL A O 1
ATOM 728 N N . GLU A 1 90 ? 11.801 -4.488 -27.512 1.00 92.06 90 GLU A N 1
ATOM 729 C CA . GLU A 1 90 ? 11.565 -5.340 -28.677 1.00 92.06 90 GLU A CA 1
ATOM 730 C C . GLU A 1 90 ? 12.668 -6.394 -28.823 1.00 92.06 90 GLU A C 1
ATOM 732 O O . GLU A 1 90 ? 12.386 -7.574 -29.040 1.00 92.06 90 GLU A O 1
ATOM 737 N N . ALA A 1 91 ? 13.933 -5.994 -28.645 1.00 92.81 91 ALA A N 1
ATOM 738 C CA . ALA A 1 91 ? 15.054 -6.929 -28.641 1.00 92.81 91 ALA A CA 1
ATOM 739 C C . ALA A 1 91 ? 14.988 -7.898 -27.452 1.00 92.81 91 ALA A C 1
ATOM 741 O O . ALA A 1 91 ? 15.376 -9.061 -27.590 1.00 92.81 91 ALA A O 1
ATOM 742 N N . LEU A 1 92 ? 14.483 -7.436 -26.304 1.00 94.00 92 LEU A N 1
ATOM 743 C CA . LEU A 1 92 ? 14.338 -8.243 -25.097 1.00 94.00 92 LEU A CA 1
ATOM 744 C C . LEU A 1 92 ? 13.304 -9.355 -25.302 1.00 94.00 92 LEU A C 1
ATOM 746 O O . LEU A 1 92 ? 13.623 -10.535 -25.147 1.00 94.00 92 LEU A O 1
ATOM 750 N N . ILE A 1 93 ? 12.096 -8.980 -25.730 1.00 94.62 93 ILE A N 1
ATOM 751 C CA . ILE A 1 93 ? 10.992 -9.906 -26.008 1.00 94.62 93 ILE A CA 1
ATOM 752 C C . ILE A 1 93 ? 11.361 -10.848 -27.156 1.00 94.62 93 ILE A C 1
ATOM 754 O O . ILE A 1 93 ? 11.213 -12.060 -27.023 1.00 94.62 93 ILE A O 1
ATOM 758 N N . GLY A 1 94 ? 11.924 -10.332 -28.253 1.00 94.19 94 GLY A N 1
ATOM 759 C CA . GLY A 1 94 ? 12.373 -11.172 -29.366 1.00 94.19 94 GLY A CA 1
ATOM 760 C C . GLY A 1 94 ? 13.490 -12.145 -28.967 1.00 94.19 94 GLY A C 1
ATOM 761 O O . GLY A 1 94 ? 13.573 -13.253 -29.500 1.00 94.19 94 GLY A O 1
ATOM 762 N N . GLY A 1 95 ? 14.342 -11.767 -28.009 1.00 93.44 95 GLY A N 1
ATOM 763 C CA . GLY A 1 95 ? 15.332 -12.656 -27.402 1.00 93.44 95 GLY A CA 1
ATOM 764 C C . GLY A 1 95 ? 14.688 -13.792 -26.606 1.00 93.44 95 GLY A C 1
ATOM 765 O O . GLY A 1 95 ? 15.088 -14.947 -26.779 1.00 93.44 95 GLY A O 1
ATOM 766 N N . LEU A 1 96 ? 13.656 -13.481 -25.814 1.00 95.31 96 LEU A N 1
ATOM 767 C CA . LEU A 1 96 ? 12.857 -14.479 -25.104 1.00 95.31 96 LEU A CA 1
ATOM 768 C C . LEU A 1 96 ? 12.169 -15.432 -26.091 1.00 95.31 96 LEU A C 1
ATOM 770 O O . LEU A 1 96 ? 12.283 -16.643 -25.954 1.00 95.31 96 LEU A O 1
ATOM 774 N N . GLU A 1 97 ? 11.503 -14.937 -27.130 1.00 94.06 97 GLU A N 1
ATOM 775 C CA . GLU A 1 97 ? 10.825 -15.800 -28.110 1.00 94.06 97 GLU A CA 1
ATOM 776 C C . GLU A 1 97 ? 11.800 -16.743 -28.840 1.00 94.06 97 GLU A C 1
ATOM 778 O O . GLU A 1 97 ? 11.467 -17.892 -29.127 1.00 94.06 97 GLU A O 1
ATOM 783 N N . ARG A 1 98 ? 13.039 -16.294 -29.076 1.00 94.31 98 ARG A N 1
ATOM 784 C CA . ARG A 1 98 ? 14.108 -17.079 -29.718 1.00 94.31 98 ARG A CA 1
ATOM 785 C C . ARG A 1 98 ? 14.924 -17.938 -28.748 1.00 94.31 98 ARG A C 1
ATOM 787 O O . ARG A 1 98 ? 15.974 -18.437 -29.146 1.00 94.31 98 ARG A O 1
ATOM 794 N N . ARG A 1 99 ? 14.481 -18.097 -27.493 1.00 93.19 99 ARG A N 1
ATOM 795 C CA . ARG A 1 99 ? 15.165 -18.893 -26.453 1.00 93.19 99 ARG A CA 1
ATOM 796 C C . ARG A 1 99 ? 16.620 -18.472 -26.211 1.00 93.19 99 ARG A C 1
ATOM 798 O O . ARG A 1 99 ? 17.464 -19.297 -25.882 1.00 93.19 99 ARG A O 1
ATOM 805 N N . ARG A 1 100 ? 16.928 -17.179 -26.356 1.00 92.00 100 ARG A N 1
ATOM 806 C CA . ARG A 1 100 ? 18.231 -16.630 -25.927 1.00 92.00 100 ARG A CA 1
ATOM 807 C C . ARG A 1 100 ? 18.334 -16.510 -24.405 1.00 92.00 100 ARG A C 1
ATOM 809 O O . ARG A 1 100 ? 19.408 -16.222 -23.891 1.00 92.00 100 ARG A O 1
ATOM 816 N N . SER A 1 101 ? 17.217 -16.718 -23.717 1.00 92.94 101 SER A N 1
ATOM 817 C CA . SER A 1 101 ? 17.078 -16.666 -22.272 1.00 92.94 101 SER A CA 1
ATOM 818 C C . SER A 1 101 ? 15.954 -17.536 -21.772 1.00 92.94 101 SER A C 1
ATOM 820 O O . SER A 1 101 ? 15.049 -17.903 -22.528 1.00 92.94 101 SER A O 1
ATOM 822 N N . ASP A 1 102 ? 15.992 -17.805 -20.478 1.00 94.62 102 ASP A N 1
ATOM 823 C CA . ASP A 1 102 ? 14.934 -18.516 -19.771 1.00 94.62 102 ASP A CA 1
ATOM 824 C C . ASP A 1 102 ? 13.809 -17.542 -19.406 1.00 94.62 102 ASP A C 1
ATOM 826 O O . ASP A 1 102 ? 12.624 -17.849 -19.531 1.00 94.62 102 ASP A O 1
ATOM 830 N N . ALA A 1 103 ? 14.186 -16.318 -19.038 1.00 95.00 103 ALA A N 1
ATOM 831 C CA . ALA A 1 103 ? 13.260 -15.248 -18.716 1.00 95.00 103 ALA A CA 1
ATOM 832 C C . ALA A 1 103 ? 13.822 -13.878 -19.113 1.00 95.00 103 ALA A C 1
ATOM 834 O O . ALA A 1 103 ? 14.982 -13.724 -19.508 1.00 95.00 103 ALA A O 1
ATOM 835 N N . VAL A 1 104 ? 12.979 -12.862 -19.003 1.00 94.81 104 VAL A N 1
ATOM 836 C CA . VAL A 1 104 ? 13.363 -11.460 -19.113 1.00 94.81 104 VAL A CA 1
ATOM 837 C C . VAL A 1 104 ? 12.792 -10.675 -17.948 1.00 94.81 104 VAL A C 1
ATOM 839 O O . VAL A 1 104 ? 11.722 -11.006 -17.437 1.00 94.81 104 VAL A O 1
ATOM 842 N N . VAL A 1 105 ? 13.509 -9.633 -17.551 1.00 93.31 105 VAL A N 1
ATOM 843 C CA . VAL A 1 105 ? 13.071 -8.669 -16.555 1.00 93.31 105 VAL A CA 1
ATOM 844 C C . VAL A 1 105 ? 12.811 -7.334 -17.229 1.00 93.31 105 VAL A C 1
ATOM 846 O O . VAL A 1 105 ? 13.668 -6.799 -17.932 1.00 93.31 105 VAL A O 1
ATOM 849 N N . LEU A 1 106 ? 11.602 -6.824 -17.029 1.00 91.69 106 LEU A N 1
ATOM 850 C CA . LEU A 1 106 ? 11.145 -5.537 -17.534 1.00 91.69 106 LEU A CA 1
ATOM 851 C C . LEU A 1 106 ? 10.050 -4.985 -16.630 1.00 91.69 106 LEU A C 1
ATOM 853 O O . LEU A 1 106 ? 9.415 -5.724 -15.878 1.00 91.69 106 LEU A O 1
ATOM 857 N N . ARG A 1 107 ? 9.797 -3.688 -16.730 1.00 90.00 107 ARG A N 1
ATOM 858 C CA . ARG A 1 107 ? 8.705 -3.041 -16.005 1.00 90.00 107 ARG A CA 1
ATOM 859 C C . ARG A 1 107 ? 7.381 -3.227 -16.733 1.00 90.00 107 ARG A C 1
ATOM 861 O O . ARG A 1 107 ? 7.338 -3.275 -17.964 1.00 90.00 107 ARG A O 1
ATOM 868 N N . ARG A 1 108 ? 6.277 -3.252 -15.989 1.00 90.94 108 ARG A N 1
ATOM 869 C CA . ARG A 1 108 ? 4.919 -3.287 -16.543 1.00 90.94 108 ARG A CA 1
ATOM 870 C C . ARG A 1 108 ? 4.690 -2.125 -17.505 1.00 90.94 108 ARG A C 1
ATOM 872 O O . ARG A 1 108 ? 4.163 -2.347 -18.593 1.00 90.94 108 ARG A O 1
ATOM 879 N N . SER A 1 109 ? 5.129 -0.918 -17.146 1.00 89.38 109 SER A N 1
ATOM 880 C CA . SER A 1 109 ? 5.006 0.275 -17.997 1.00 89.38 109 SER A CA 1
ATOM 881 C C . SER A 1 109 ? 5.754 0.177 -19.337 1.00 89.38 109 SER A C 1
ATOM 883 O O . SER A 1 109 ? 5.424 0.898 -20.279 1.00 89.38 109 SER A O 1
ATOM 885 N N . GLN A 1 110 ? 6.742 -0.717 -19.439 1.00 89.81 110 GLN A N 1
ATOM 886 C CA . GLN A 1 110 ? 7.547 -0.932 -20.641 1.00 89.81 110 GLN A CA 1
ATOM 887 C C . GLN A 1 110 ? 6.921 -1.954 -21.601 1.00 89.81 110 GLN A C 1
ATOM 889 O O . GLN A 1 110 ? 7.384 -2.073 -22.734 1.00 89.81 110 GLN A O 1
ATOM 894 N N . LEU A 1 111 ? 5.892 -2.701 -21.184 1.00 91.81 111 LEU A N 1
ATOM 895 C CA . LEU A 1 111 ? 5.258 -3.698 -22.046 1.00 91.81 111 LEU A CA 1
ATOM 896 C C . LEU A 1 111 ? 4.626 -3.038 -23.286 1.00 91.81 111 LEU A C 1
ATOM 898 O O . LEU A 1 111 ? 3.868 -2.072 -23.149 1.00 91.81 111 LEU A O 1
ATOM 902 N N . PRO A 1 112 ? 4.860 -3.577 -24.499 1.00 91.25 112 PRO A N 1
ATOM 903 C CA . PRO A 1 112 ? 4.170 -3.111 -25.694 1.00 91.25 112 PRO A CA 1
ATOM 904 C C . PRO A 1 112 ? 2.656 -3.252 -25.527 1.00 91.25 112 PRO A C 1
ATOM 906 O O . PRO A 1 112 ? 2.177 -4.296 -25.091 1.00 91.25 112 PRO A O 1
ATOM 909 N N . ARG A 1 113 ? 1.883 -2.234 -25.922 1.00 87.50 113 ARG A N 1
ATOM 910 C CA . ARG A 1 113 ? 0.417 -2.225 -25.741 1.00 87.50 113 ARG A CA 1
ATOM 911 C C . ARG A 1 113 ? -0.292 -3.429 -26.371 1.00 87.50 113 ARG A C 1
ATOM 913 O O . ARG A 1 113 ? -1.298 -3.884 -25.843 1.00 87.50 113 ARG A O 1
ATOM 920 N N . GLU A 1 114 ? 0.234 -3.935 -27.483 1.00 91.75 114 GLU A N 1
ATOM 921 C CA . GLU A 1 114 ? -0.358 -5.032 -28.260 1.00 91.75 114 GLU A CA 1
ATOM 922 C C . GLU A 1 114 ? 0.203 -6.416 -27.888 1.00 91.75 114 GLU A C 1
ATOM 924 O O . GLU A 1 114 ? -0.087 -7.413 -28.554 1.00 91.75 114 GLU A O 1
ATOM 929 N N . ILE A 1 115 ? 1.024 -6.515 -26.835 1.00 92.31 115 ILE A N 1
ATOM 930 C CA . ILE A 1 115 ? 1.617 -7.793 -26.448 1.00 92.31 115 ILE A CA 1
ATOM 931 C C . ILE A 1 115 ? 0.534 -8.796 -26.017 1.00 92.31 115 ILE A C 1
ATOM 933 O O . ILE A 1 115 ? -0.301 -8.538 -25.149 1.00 92.31 115 ILE A O 1
ATOM 937 N N . ASN A 1 116 ? 0.573 -10.000 -26.590 1.00 93.00 116 ASN A N 1
ATOM 938 C CA . ASN A 1 116 ? -0.293 -11.089 -26.150 1.00 93.00 116 ASN A CA 1
ATOM 939 C C . ASN A 1 116 ? 0.278 -11.745 -24.882 1.00 93.00 116 ASN A C 1
ATOM 941 O O . ASN A 1 116 ? 1.037 -12.713 -24.961 1.00 93.00 116 ASN A O 1
ATOM 945 N N . LEU A 1 117 ? -0.129 -11.240 -23.715 1.00 91.25 117 LEU A N 1
ATOM 946 C CA . LEU A 1 117 ? 0.332 -11.728 -22.408 1.00 91.25 117 LEU A CA 1
ATOM 947 C C . LEU A 1 117 ? 0.024 -13.214 -22.157 1.00 91.25 117 LEU A C 1
ATOM 949 O O . LEU A 1 117 ? 0.718 -13.842 -21.367 1.00 91.25 117 LEU A O 1
ATOM 953 N N . LYS A 1 118 ? -0.948 -13.820 -22.859 1.00 92.25 118 LYS A N 1
ATOM 954 C CA . LYS A 1 118 ? -1.274 -15.253 -22.705 1.00 92.25 118 LYS A CA 1
ATOM 955 C C . LYS A 1 118 ? -0.144 -16.182 -23.161 1.00 92.25 118 LYS A C 1
ATOM 957 O O . LYS A 1 118 ? -0.139 -17.351 -22.797 1.00 92.25 118 LYS A O 1
ATOM 962 N N . LYS A 1 119 ? 0.802 -15.680 -23.963 1.00 94.81 119 LYS A N 1
ATOM 963 C CA . LYS A 1 119 ? 1.992 -16.431 -24.393 1.00 94.81 119 LYS A CA 1
ATOM 964 C C . LYS A 1 119 ? 3.054 -16.550 -23.303 1.00 94.81 119 LYS A C 1
ATOM 966 O O . LYS A 1 119 ? 4.041 -17.257 -23.502 1.00 94.81 119 LYS A O 1
ATOM 971 N N . TYR A 1 120 ? 2.872 -15.862 -22.180 1.00 95.19 120 TYR A N 1
ATOM 972 C CA . TYR A 1 120 ? 3.900 -15.702 -21.169 1.00 95.19 120 TYR A CA 1
ATOM 973 C C . TYR A 1 120 ? 3.398 -16.091 -19.783 1.00 95.19 120 TYR A C 1
ATOM 975 O O . TYR A 1 120 ? 2.224 -15.936 -19.447 1.00 95.19 120 TYR A O 1
ATOM 983 N N . LYS A 1 121 ? 4.322 -16.580 -18.960 1.00 93.50 121 LYS A N 1
ATOM 984 C CA . LYS A 1 121 ? 4.158 -16.682 -17.514 1.00 93.50 121 LYS A CA 1
ATOM 985 C C . LYS A 1 121 ? 4.836 -15.468 -16.890 1.00 93.50 121 LYS A C 1
ATOM 987 O O . LYS A 1 121 ? 6.012 -15.215 -17.150 1.00 93.50 121 LYS A O 1
ATOM 992 N N . ILE A 1 122 ? 4.076 -14.716 -16.100 1.00 91.81 122 ILE A N 1
ATOM 993 C CA . ILE A 1 122 ? 4.491 -13.435 -15.524 1.00 91.81 122 ILE A CA 1
ATOM 994 C C . ILE A 1 122 ? 4.453 -13.540 -14.005 1.00 91.81 122 ILE A C 1
ATOM 996 O O . ILE A 1 122 ? 3.446 -13.967 -13.435 1.00 91.81 122 ILE A O 1
ATOM 1000 N N . GLN A 1 123 ? 5.544 -13.133 -13.372 1.00 88.88 123 GLN A N 1
ATOM 1001 C CA . GLN A 1 123 ? 5.696 -13.070 -11.926 1.00 88.88 123 GLN A CA 1
ATOM 1002 C C . GLN A 1 123 ? 6.171 -11.668 -11.533 1.00 88.88 123 GLN A C 1
ATOM 1004 O O . GLN A 1 123 ? 7.167 -11.195 -12.079 1.00 88.88 123 GLN A O 1
ATOM 1009 N N . SER A 1 124 ? 5.511 -11.024 -10.571 1.00 88.69 124 SER A N 1
ATOM 1010 C CA . SER A 1 124 ? 6.033 -9.806 -9.942 1.00 88.69 124 SER A CA 1
ATOM 1011 C C . SER A 1 124 ? 7.291 -10.137 -9.138 1.00 88.69 124 SER A C 1
ATOM 1013 O O . SER A 1 124 ? 7.289 -11.052 -8.310 1.00 88.69 124 SER A O 1
ATOM 1015 N N . LEU A 1 125 ? 8.371 -9.403 -9.386 1.00 87.75 125 LEU A N 1
ATOM 1016 C CA . LEU A 1 125 ? 9.594 -9.461 -8.586 1.00 87.75 125 LEU A CA 1
ATOM 1017 C C . LEU A 1 125 ? 9.599 -8.390 -7.502 1.00 87.75 125 LEU A C 1
ATOM 1019 O O . LEU A 1 125 ? 10.035 -8.640 -6.383 1.00 87.75 125 LEU A O 1
ATOM 1023 N N . HIS A 1 126 ? 9.151 -7.190 -7.859 1.00 87.12 126 HIS A N 1
ATOM 1024 C CA . HIS A 1 126 ? 9.222 -6.018 -7.003 1.00 87.12 126 HIS A CA 1
ATOM 1025 C C . HIS A 1 126 ? 8.245 -4.950 -7.498 1.00 87.12 126 HIS A C 1
ATOM 1027 O O . HIS A 1 126 ? 7.953 -4.888 -8.693 1.00 87.12 126 HIS A O 1
ATOM 1033 N N . PHE A 1 127 ? 7.783 -4.091 -6.597 1.00 86.81 127 PHE A N 1
ATOM 1034 C CA . PHE A 1 127 ? 7.068 -2.868 -6.942 1.00 86.81 127 PHE A CA 1
ATOM 1035 C C . PHE A 1 127 ? 7.933 -1.689 -6.531 1.00 86.81 127 PHE A C 1
ATOM 1037 O O . PHE A 1 127 ? 8.473 -1.679 -5.429 1.00 86.81 127 PHE A O 1
ATOM 1044 N N . GLU A 1 128 ? 8.079 -0.716 -7.421 1.00 84.62 128 GLU A N 1
ATOM 1045 C CA . GLU A 1 128 ? 8.955 0.425 -7.204 1.00 84.62 128 GLU A CA 1
ATOM 1046 C C . GLU A 1 128 ? 8.198 1.736 -7.385 1.00 84.62 128 GLU A C 1
ATOM 1048 O O . GLU A 1 128 ? 7.498 1.947 -8.379 1.00 84.62 128 GLU A O 1
ATOM 1053 N N . SER A 1 129 ? 8.395 2.642 -6.431 1.00 86.38 129 SER A N 1
ATOM 1054 C CA . SER A 1 129 ? 7.961 4.027 -6.543 1.00 86.38 129 SER A CA 1
ATOM 1055 C C . SER A 1 129 ? 8.753 4.746 -7.631 1.00 86.38 129 SER A C 1
ATOM 1057 O O . SER A 1 129 ? 9.966 4.934 -7.536 1.00 86.38 129 SER A O 1
ATOM 1059 N N . MET A 1 130 ? 8.043 5.198 -8.655 1.00 89.94 130 MET A N 1
ATOM 1060 C CA . MET A 1 130 ? 8.581 6.017 -9.730 1.00 89.94 130 MET A CA 1
ATOM 1061 C C . MET A 1 130 ? 8.262 7.478 -9.464 1.00 89.94 130 MET A C 1
ATOM 1063 O O . MET A 1 130 ? 7.190 7.807 -8.965 1.00 89.94 130 MET A O 1
ATOM 1067 N N . GLY A 1 131 ? 9.177 8.366 -9.825 1.00 92.56 131 GLY A N 1
ATOM 1068 C CA . GLY A 1 131 ? 9.050 9.802 -9.621 1.00 92.56 131 GLY A CA 1
ATOM 1069 C C . GLY A 1 131 ? 9.336 10.594 -10.885 1.00 92.56 131 GLY A C 1
ATOM 1070 O O . GLY A 1 131 ? 9.496 10.052 -11.986 1.00 92.56 131 GLY A O 1
ATOM 1071 N N . LEU A 1 132 ? 9.434 11.904 -10.701 1.00 93.31 132 LEU A N 1
ATOM 1072 C CA . LEU A 1 132 ? 9.891 12.841 -11.720 1.00 93.31 132 LEU A CA 1
ATOM 1073 C C . LEU A 1 132 ? 11.126 13.582 -11.214 1.00 93.31 132 LEU A C 1
ATOM 1075 O O . LEU A 1 132 ? 11.236 13.884 -10.029 1.00 93.31 132 LEU A O 1
ATOM 1079 N N . LYS A 1 133 ? 12.050 13.910 -12.112 1.00 93.69 133 LYS A N 1
ATOM 1080 C CA . LYS A 1 133 ? 13.216 14.739 -11.805 1.00 93.69 133 LYS A CA 1
ATOM 1081 C C . LYS A 1 133 ? 12.982 16.155 -12.290 1.00 93.69 133 LYS A C 1
ATOM 1083 O O . LYS A 1 133 ? 12.674 16.322 -13.468 1.00 93.69 133 LYS A O 1
ATOM 1088 N N . VAL A 1 134 ? 13.191 17.152 -11.436 1.00 94.25 134 VAL A N 1
ATOM 1089 C CA . VAL A 1 134 ? 13.136 18.572 -11.817 1.00 94.25 134 VAL A CA 1
ATOM 1090 C C . VAL A 1 134 ? 14.531 19.152 -12.028 1.00 94.25 134 VAL A C 1
ATOM 1092 O O . VAL A 1 134 ? 15.495 18.774 -11.359 1.00 94.25 134 VAL A O 1
ATOM 1095 N N . SER A 1 135 ? 14.667 20.064 -12.986 1.00 92.69 135 SER A N 1
ATOM 1096 C CA . SER A 1 135 ? 15.936 20.724 -13.279 1.00 92.69 135 SER A CA 1
ATOM 1097 C C . SER A 1 135 ? 16.222 21.827 -12.260 1.00 92.69 135 SER A C 1
ATOM 1099 O O . SER A 1 135 ? 15.318 22.431 -11.679 1.00 92.69 135 SER A O 1
ATOM 1101 N N . LYS A 1 136 ? 17.503 22.161 -12.070 1.00 91.12 136 LYS A N 1
ATOM 1102 C CA . LYS A 1 136 ? 17.884 23.304 -11.224 1.00 91.12 136 LYS A CA 1
ATOM 1103 C C . LYS A 1 136 ? 17.321 24.617 -11.769 1.00 91.12 136 LYS A C 1
ATOM 1105 O O . LYS A 1 136 ? 16.966 25.496 -10.988 1.00 91.12 136 LYS A O 1
ATOM 1110 N N . SER A 1 137 ? 17.243 24.757 -13.094 1.00 91.81 137 SER A N 1
ATOM 1111 C CA . SER A 1 137 ? 16.648 25.931 -13.730 1.00 91.81 137 SER A CA 1
ATOM 1112 C C . SER A 1 137 ? 15.160 26.048 -13.425 1.00 91.81 137 SER A C 1
ATOM 1114 O O . SER A 1 137 ? 14.713 27.152 -13.133 1.00 91.81 137 SER A O 1
ATOM 1116 N N . PHE A 1 138 ? 14.415 24.941 -13.397 1.00 92.44 138 PHE A N 1
ATOM 1117 C CA . PHE A 1 138 ? 13.012 24.937 -12.993 1.00 92.44 138 PHE A CA 1
ATOM 1118 C C . PHE A 1 138 ? 12.833 25.379 -11.539 1.00 92.44 138 PHE A C 1
ATOM 1120 O O . PHE A 1 138 ? 12.053 26.291 -11.282 1.00 92.44 138 PHE A O 1
ATOM 1127 N N . VAL A 1 139 ? 13.612 24.813 -10.608 1.00 92.25 139 VAL A N 1
ATOM 1128 C CA . VAL A 1 139 ? 13.566 25.197 -9.184 1.00 92.25 139 VAL A CA 1
ATOM 1129 C C . VAL A 1 139 ? 13.789 26.708 -9.027 1.00 92.25 139 VAL A C 1
ATOM 1131 O O . VAL A 1 139 ? 12.970 27.387 -8.412 1.00 92.25 139 VAL A O 1
ATOM 1134 N N . ARG A 1 140 ? 14.810 27.271 -9.696 1.00 91.81 140 ARG A N 1
ATOM 1135 C CA . ARG A 1 140 ? 15.063 28.726 -9.707 1.00 91.81 140 ARG A CA 1
ATOM 1136 C C . ARG A 1 140 ? 13.898 29.531 -10.294 1.00 91.81 140 ARG A C 1
ATOM 1138 O O . ARG A 1 140 ? 13.477 30.504 -9.682 1.00 91.81 140 ARG A O 1
ATOM 1145 N N . LYS A 1 141 ? 13.376 29.138 -11.465 1.00 91.12 141 LYS A N 1
ATOM 1146 C CA . LYS A 1 141 ? 12.247 29.818 -12.137 1.00 91.12 141 LYS A CA 1
ATOM 1147 C C . LYS A 1 141 ? 10.960 29.779 -11.310 1.00 91.12 141 LYS A C 1
ATOM 1149 O O . LYS A 1 141 ? 10.127 30.662 -11.456 1.00 91.12 141 LYS A O 1
ATOM 1154 N N . SER A 1 142 ? 10.784 28.740 -10.495 1.00 90.00 142 SER A N 1
ATOM 1155 C CA . SER A 1 142 ? 9.623 28.573 -9.618 1.00 90.00 142 SER A CA 1
ATOM 1156 C C . SER A 1 142 ? 9.714 29.369 -8.314 1.00 90.00 142 SER A C 1
ATOM 1158 O O . SER A 1 142 ? 8.798 29.277 -7.501 1.00 90.00 142 SER A O 1
ATOM 1160 N N . GLU A 1 143 ? 10.823 30.087 -8.087 1.00 92.25 143 GLU A N 1
ATOM 1161 C CA . GLU A 1 143 ? 11.095 30.842 -6.854 1.00 92.25 143 GLU A CA 1
ATOM 1162 C C . GLU A 1 143 ? 10.886 30.005 -5.574 1.00 92.25 143 GLU A C 1
ATOM 1164 O O . GLU A 1 143 ? 10.536 30.517 -4.515 1.00 92.25 143 GLU A O 1
ATOM 1169 N N . SER A 1 144 ? 11.100 28.690 -5.676 1.00 90.81 144 SER A N 1
ATOM 1170 C CA . SER A 1 144 ? 10.857 27.711 -4.615 1.00 90.81 144 SER A CA 1
ATOM 1171 C C . SER A 1 144 ? 12.135 26.938 -4.299 1.00 90.81 144 SER A C 1
ATOM 1173 O O . SER A 1 144 ? 13.025 26.814 -5.141 1.00 90.81 144 SER A O 1
ATOM 1175 N N . SER A 1 145 ? 12.229 26.378 -3.092 1.00 92.50 145 SER A N 1
ATOM 1176 C CA . SER A 1 145 ? 13.227 25.349 -2.786 1.00 92.50 145 SER A CA 1
ATOM 1177 C C . SER A 1 145 ? 12.737 23.975 -3.248 1.00 92.50 145 SER A C 1
ATOM 1179 O O . SER A 1 145 ? 11.540 23.764 -3.455 1.00 92.50 145 SER A O 1
ATOM 1181 N N . ILE A 1 146 ? 13.656 23.016 -3.388 1.00 90.88 146 ILE A N 1
ATOM 1182 C CA . ILE A 1 146 ? 13.268 21.633 -3.683 1.00 90.88 146 ILE A CA 1
ATOM 1183 C C . ILE A 1 146 ? 12.409 21.034 -2.561 1.00 90.88 146 ILE A C 1
ATOM 1185 O O . ILE A 1 146 ? 11.433 20.351 -2.853 1.00 90.88 146 ILE A O 1
ATOM 1189 N N . ASP A 1 147 ? 12.689 21.385 -1.305 1.00 91.44 147 ASP A N 1
ATOM 1190 C CA . ASP A 1 147 ? 11.902 20.945 -0.150 1.00 91.44 147 ASP A CA 1
ATOM 1191 C C . ASP A 1 147 ? 10.473 21.484 -0.207 1.00 91.44 147 ASP A C 1
ATOM 1193 O O . ASP A 1 147 ? 9.522 20.750 0.048 1.00 91.44 147 ASP A O 1
ATOM 1197 N N . GLN A 1 148 ? 10.297 22.749 -0.607 1.00 93.44 148 GLN A N 1
ATOM 1198 C CA . GLN A 1 148 ? 8.969 23.338 -0.764 1.00 93.44 148 GLN A CA 1
ATOM 1199 C C . GLN A 1 148 ? 8.204 22.681 -1.917 1.00 93.44 148 GLN A C 1
ATOM 1201 O O . GLN A 1 148 ? 7.011 22.407 -1.790 1.00 93.44 148 GLN A O 1
ATOM 1206 N N . LEU A 1 149 ? 8.881 22.402 -3.035 1.00 93.06 149 LEU A N 1
ATOM 1207 C CA . LEU A 1 149 ? 8.280 21.683 -4.159 1.00 93.06 149 LEU A CA 1
ATOM 1208 C C . LEU A 1 149 ? 7.871 20.264 -3.755 1.00 93.06 149 LEU A C 1
ATOM 1210 O O . LEU A 1 149 ? 6.759 19.852 -4.072 1.00 93.06 149 LEU A O 1
ATOM 1214 N N . SER A 1 150 ? 8.728 19.551 -3.023 1.00 91.69 150 SER A N 1
ATOM 1215 C CA . SER A 1 150 ? 8.441 18.218 -2.487 1.00 91.69 150 SER A CA 1
ATOM 1216 C C . SER A 1 150 ? 7.265 18.247 -1.512 1.00 91.69 150 SER A C 1
ATOM 1218 O O . SER A 1 150 ? 6.300 17.507 -1.680 1.00 91.69 150 SER A O 1
ATOM 1220 N N . HIS A 1 151 ? 7.257 19.188 -0.565 1.00 91.75 151 HIS A N 1
ATOM 1221 C CA . HIS A 1 151 ? 6.148 19.380 0.367 1.00 91.75 151 HIS A CA 1
ATOM 1222 C C . HIS A 1 151 ? 4.822 19.627 -0.363 1.00 91.75 151 HIS A C 1
ATOM 1224 O O . HIS A 1 151 ? 3.810 19.001 -0.047 1.00 91.75 151 HIS A O 1
ATOM 1230 N N . ASN A 1 152 ? 4.820 20.528 -1.349 1.00 92.19 152 ASN A N 1
ATOM 1231 C CA . ASN A 1 152 ? 3.628 20.843 -2.133 1.00 92.19 152 ASN A CA 1
ATOM 1232 C C . ASN A 1 152 ? 3.166 19.634 -2.957 1.00 92.19 152 ASN A C 1
ATOM 1234 O O . ASN A 1 152 ? 1.967 19.373 -3.040 1.00 92.19 152 ASN A O 1
ATOM 1238 N N . PHE A 1 153 ? 4.109 18.884 -3.531 1.00 91.75 153 PHE A N 1
ATOM 1239 C CA . PHE A 1 153 ? 3.845 17.664 -4.286 1.00 91.75 153 PHE A CA 1
ATOM 1240 C C . PHE A 1 153 ? 3.183 16.589 -3.413 1.00 91.75 153 PHE A C 1
ATOM 1242 O O . PHE A 1 153 ? 2.106 16.103 -3.758 1.00 91.75 153 PHE A O 1
ATOM 1249 N N . LEU A 1 154 ? 3.758 16.287 -2.247 1.00 91.62 154 LEU A N 1
ATOM 1250 C CA . LEU A 1 154 ? 3.208 15.319 -1.293 1.00 91.62 154 LEU A CA 1
ATOM 1251 C C . LEU A 1 154 ? 1.846 15.760 -0.740 1.00 91.62 154 LEU A C 1
ATOM 1253 O O . LEU A 1 154 ? 0.947 14.936 -0.580 1.00 91.62 154 LEU A O 1
ATOM 1257 N N . SER A 1 155 ? 1.663 17.060 -0.487 1.00 90.25 155 SER A N 1
ATOM 1258 C CA . SER A 1 155 ? 0.375 17.622 -0.061 1.00 90.25 155 SER A CA 1
ATOM 1259 C C . SER A 1 155 ? -0.707 17.418 -1.124 1.00 90.25 155 SER A C 1
ATOM 1261 O O . SER A 1 155 ? -1.806 16.964 -0.810 1.00 90.25 155 SER A O 1
ATOM 1263 N N . CYS A 1 156 ? -0.375 17.656 -2.399 1.00 90.62 156 CYS A N 1
ATOM 1264 C CA . CYS A 1 156 ? -1.289 17.371 -3.502 1.00 90.62 156 CYS A CA 1
ATOM 1265 C C . CYS A 1 156 ? -1.644 15.880 -3.549 1.00 90.62 156 CYS A C 1
ATOM 1267 O O . CYS A 1 156 ? -2.823 15.545 -3.588 1.00 90.62 156 CYS A O 1
ATOM 1269 N N . LEU A 1 157 ? -0.652 14.986 -3.488 1.00 89.75 157 LEU A N 1
ATOM 1270 C CA . LEU A 1 157 ? -0.885 13.537 -3.525 1.00 89.75 157 LEU A CA 1
ATOM 1271 C C . LEU A 1 157 ? -1.768 13.040 -2.381 1.00 89.75 157 LEU A C 1
ATOM 1273 O O . LEU A 1 157 ? -2.635 12.204 -2.607 1.00 89.75 157 LEU A O 1
ATOM 1277 N N . SER A 1 158 ? -1.583 13.585 -1.178 1.00 87.44 158 SER A N 1
ATOM 1278 C CA . SER A 1 158 ? -2.377 13.223 0.006 1.00 87.44 158 SER A CA 1
ATOM 1279 C C . SER A 1 158 ? -3.857 13.596 -0.136 1.00 87.44 158 SER A C 1
ATOM 1281 O O . SER A 1 158 ? -4.701 13.049 0.562 1.00 87.44 158 SER A O 1
ATOM 1283 N N . SER A 1 159 ? -4.180 14.533 -1.032 1.00 86.06 159 SER A N 1
ATOM 1284 C CA . SER A 1 159 ? -5.558 14.935 -1.339 1.00 86.06 159 SER A CA 1
ATOM 1285 C C . SER A 1 159 ? -6.194 14.131 -2.482 1.00 86.06 159 SER A C 1
ATOM 1287 O O . SER A 1 159 ? -7.347 14.373 -2.839 1.00 86.06 159 SER A O 1
ATOM 1289 N N . MET A 1 160 ? -5.447 13.202 -3.091 1.00 86.19 160 MET A N 1
ATOM 1290 C CA . MET A 1 160 ? -5.907 12.404 -4.224 1.00 86.19 160 MET A CA 1
ATOM 1291 C C . MET A 1 160 ? -6.318 10.996 -3.796 1.00 86.19 160 MET A C 1
ATOM 1293 O O . MET A 1 160 ? -5.529 10.253 -3.218 1.00 86.19 160 MET A O 1
ATOM 1297 N N . ASP A 1 161 ? -7.519 10.594 -4.212 1.00 79.56 161 ASP A N 1
ATOM 1298 C CA . ASP A 1 161 ? -7.954 9.200 -4.170 1.00 79.56 161 ASP A CA 1
ATOM 1299 C C . ASP A 1 161 ? -7.668 8.505 -5.502 1.00 79.56 161 ASP A C 1
ATOM 1301 O O . ASP A 1 161 ? -8.182 8.873 -6.566 1.00 79.56 161 ASP A O 1
ATOM 1305 N N . PHE A 1 162 ? -6.893 7.429 -5.446 1.00 87.25 162 PHE A N 1
ATOM 1306 C CA . PHE A 1 162 ? -6.584 6.598 -6.600 1.00 87.25 162 PHE A CA 1
ATOM 1307 C C . PHE A 1 162 ? -7.618 5.480 -6.684 1.00 87.25 162 PHE A C 1
ATOM 1309 O O . PHE A 1 162 ? -7.534 4.447 -6.011 1.00 87.25 162 PHE A O 1
ATOM 1316 N N . LYS A 1 163 ? -8.643 5.708 -7.514 1.00 89.25 163 LYS A N 1
ATOM 1317 C CA . LYS A 1 163 ? -9.744 4.760 -7.703 1.00 89.25 163 LYS A CA 1
ATOM 1318 C C . LYS A 1 163 ? -9.210 3.381 -8.090 1.00 89.25 163 LYS A C 1
ATOM 1320 O O . LYS A 1 163 ? -8.611 3.215 -9.151 1.00 89.25 163 LYS A O 1
ATOM 1325 N N . LEU A 1 164 ? -9.518 2.385 -7.264 1.00 89.62 164 LEU A N 1
ATOM 1326 C CA . LEU A 1 164 ? -9.213 0.988 -7.542 1.00 89.62 164 LEU A CA 1
ATOM 1327 C C . LEU A 1 164 ? -10.424 0.344 -8.241 1.00 89.62 164 LEU A C 1
ATOM 1329 O O . LEU A 1 164 ? -11.498 0.293 -7.638 1.00 89.62 164 LEU A O 1
ATOM 1333 N N . PRO A 1 165 ? -10.300 -0.124 -9.499 1.00 91.56 165 PRO A N 1
ATOM 1334 C CA . PRO A 1 165 ? -11.418 -0.726 -10.225 1.00 91.56 165 PRO A CA 1
ATOM 1335 C C . PRO A 1 165 ? -12.012 -1.957 -9.522 1.00 91.56 165 PRO A C 1
ATOM 1337 O O . PRO A 1 165 ? -11.299 -2.721 -8.867 1.00 91.56 165 PRO A O 1
ATOM 1340 N N . ASP A 1 166 ? -13.316 -2.185 -9.689 1.00 93.12 166 ASP A N 1
ATOM 1341 C CA . ASP A 1 166 ? -14.044 -3.245 -8.975 1.00 93.12 166 ASP A CA 1
ATOM 1342 C C . ASP A 1 166 ? -13.536 -4.658 -9.296 1.00 93.12 166 ASP A C 1
ATOM 1344 O O . ASP A 1 166 ? -13.543 -5.535 -8.430 1.00 93.12 166 ASP A O 1
ATOM 1348 N N . ASP A 1 167 ? -13.075 -4.904 -10.525 1.00 93.00 167 ASP A N 1
ATOM 1349 C CA . ASP A 1 167 ? -12.454 -6.175 -10.911 1.00 93.00 167 ASP A CA 1
ATOM 1350 C C . ASP A 1 167 ? -11.147 -6.419 -10.143 1.00 93.00 167 ASP A C 1
ATOM 1352 O O . ASP A 1 167 ? -10.895 -7.539 -9.693 1.00 93.00 167 ASP A O 1
ATOM 1356 N N . LYS A 1 168 ? -10.357 -5.362 -9.909 1.00 92.19 168 LYS A N 1
ATOM 1357 C CA . LYS A 1 168 ? -9.139 -5.427 -9.092 1.00 92.19 168 LYS A CA 1
ATOM 1358 C C . LYS A 1 168 ? -9.469 -5.664 -7.628 1.00 92.19 168 LYS A C 1
ATOM 1360 O O . LYS A 1 168 ? -8.857 -6.540 -7.024 1.00 92.19 168 LYS A O 1
ATOM 1365 N N . LYS A 1 169 ? -10.474 -4.973 -7.075 1.00 95.06 169 LYS A N 1
ATOM 1366 C CA . LYS A 1 169 ? -10.945 -5.220 -5.700 1.00 95.06 169 LYS A CA 1
ATOM 1367 C C . LYS A 1 169 ? -11.380 -6.668 -5.510 1.00 95.06 169 LYS A C 1
ATOM 1369 O O . LYS A 1 169 ? -10.963 -7.305 -4.550 1.00 95.06 169 LYS A O 1
ATOM 1374 N N . LYS A 1 170 ? -12.156 -7.222 -6.446 1.00 96.19 170 LYS A N 1
ATOM 1375 C CA . LYS A 1 170 ? -12.579 -8.634 -6.411 1.00 96.19 170 LYS A CA 1
ATOM 1376 C C . LYS A 1 170 ? -11.392 -9.595 -6.445 1.00 96.19 170 LYS A C 1
ATOM 1378 O O . LYS A 1 170 ? -11.388 -10.558 -5.686 1.00 96.19 170 LYS A O 1
ATOM 1383 N N . LYS A 1 171 ? -10.395 -9.323 -7.291 1.00 94.62 171 LYS A N 1
ATOM 1384 C CA . LYS A 1 171 ? -9.179 -10.139 -7.392 1.00 94.62 171 LYS A CA 1
ATOM 1385 C C . LYS A 1 171 ? -8.323 -10.076 -6.127 1.00 94.62 171 LYS A C 1
ATOM 1387 O O . LYS A 1 171 ? -7.853 -11.104 -5.664 1.00 94.62 171 LYS A O 1
ATOM 1392 N N . ILE A 1 172 ? -8.127 -8.888 -5.559 1.00 95.81 172 ILE A N 1
ATOM 1393 C CA . ILE A 1 172 ? -7.418 -8.745 -4.282 1.00 95.81 172 ILE A CA 1
ATOM 1394 C C . ILE A 1 172 ? -8.189 -9.506 -3.202 1.00 95.81 172 ILE A C 1
ATOM 1396 O O . ILE A 1 172 ? -7.616 -10.345 -2.514 1.00 95.81 172 ILE A O 1
ATOM 1400 N N . PHE A 1 173 ? -9.502 -9.278 -3.106 1.00 97.31 173 PHE A N 1
ATOM 1401 C CA . PHE A 1 173 ? -10.365 -9.931 -2.128 1.00 97.31 173 PHE A CA 1
ATOM 1402 C C . PHE A 1 173 ? -10.259 -11.459 -2.173 1.00 97.31 173 PHE A C 1
ATOM 1404 O O . PHE A 1 173 ? -10.122 -12.073 -1.119 1.00 97.31 173 PHE A O 1
ATOM 1411 N N . SER A 1 174 ? -10.287 -12.080 -3.359 1.00 96.75 174 SER A N 1
ATOM 1412 C CA . SER A 1 174 ? -10.224 -13.543 -3.470 1.00 96.75 174 SER A CA 1
ATOM 1413 C C . SER A 1 174 ? -8.945 -14.144 -2.887 1.00 96.75 174 SER A C 1
ATOM 1415 O O . SER A 1 174 ? -9.001 -15.255 -2.368 1.00 96.75 174 SER A O 1
ATOM 1417 N N . GLU A 1 175 ? -7.827 -13.414 -2.929 1.00 96.50 175 GLU A N 1
ATOM 1418 C CA . GLU A 1 175 ? -6.557 -13.875 -2.358 1.00 96.50 175 GLU A CA 1
ATOM 1419 C C . GLU A 1 175 ? -6.447 -13.586 -0.856 1.00 96.50 175 GLU A C 1
ATOM 1421 O O . GLU A 1 175 ? -5.954 -14.419 -0.097 1.00 96.50 175 GLU A O 1
ATOM 1426 N N . ILE A 1 176 ? -6.934 -12.427 -0.399 1.00 97.25 176 ILE A N 1
ATOM 1427 C CA . ILE A 1 176 ? -6.718 -11.984 0.987 1.00 97.25 176 ILE A CA 1
ATOM 1428 C C . ILE A 1 176 ? -7.814 -12.433 1.961 1.00 97.25 176 ILE A C 1
ATOM 1430 O O . ILE A 1 176 ? -7.602 -12.422 3.175 1.00 97.25 176 ILE A O 1
ATOM 1434 N N . ALA A 1 177 ? -9.004 -12.796 1.465 1.00 97.75 177 ALA A N 1
ATOM 1435 C CA . ALA A 1 177 ? -10.201 -12.888 2.300 1.00 97.75 177 ALA A CA 1
ATOM 1436 C C . ALA A 1 177 ? -10.043 -13.838 3.489 1.00 97.75 177 ALA A C 1
ATOM 1438 O O . ALA A 1 177 ? -10.449 -13.513 4.605 1.00 97.75 177 ALA A O 1
ATOM 1439 N N . LYS A 1 178 ? -9.418 -14.995 3.261 1.00 97.50 178 LYS A N 1
ATOM 1440 C CA . LYS A 1 178 ? -9.200 -16.015 4.290 1.00 97.50 178 LYS A CA 1
ATOM 1441 C C . LYS A 1 178 ? -8.370 -15.481 5.458 1.00 97.50 178 LYS A C 1
ATOM 1443 O O . LYS A 1 178 ? -8.746 -15.676 6.613 1.00 97.50 178 LYS A O 1
ATOM 1448 N N . ASP A 1 179 ? -7.262 -14.814 5.159 1.00 97.19 179 ASP A N 1
ATOM 1449 C CA . ASP A 1 179 ? -6.325 -14.317 6.163 1.00 97.19 179 ASP A CA 1
ATOM 1450 C C . ASP A 1 179 ? -6.934 -13.162 6.961 1.00 97.19 179 ASP A C 1
ATOM 1452 O O . ASP A 1 179 ? -6.868 -13.158 8.189 1.00 97.19 179 ASP A O 1
ATOM 1456 N N . PHE A 1 180 ? -7.614 -12.235 6.286 1.00 97.75 180 PHE A N 1
ATOM 1457 C CA . PHE A 1 180 ? -8.279 -11.102 6.931 1.00 97.75 180 PHE A CA 1
ATOM 1458 C C . PHE A 1 180 ? -9.473 -11.539 7.796 1.00 97.75 180 PHE A C 1
ATOM 1460 O O . PHE A 1 180 ? -9.619 -11.071 8.927 1.00 97.75 180 PHE A O 1
ATOM 1467 N N . LEU A 1 181 ? -10.274 -12.512 7.346 1.00 96.69 181 LEU A N 1
ATOM 1468 C CA . LEU A 1 181 ? -11.318 -13.121 8.179 1.00 96.69 181 LEU A CA 1
ATOM 1469 C C . LEU A 1 181 ? -10.731 -13.823 9.407 1.00 96.69 181 LEU A C 1
ATOM 1471 O O . LEU A 1 181 ? -11.263 -13.674 10.507 1.00 96.69 181 LEU A O 1
ATOM 1475 N N . ALA A 1 182 ? -9.618 -14.544 9.245 1.00 96.44 182 ALA A N 1
ATOM 1476 C CA . ALA A 1 182 ? -8.929 -15.193 10.357 1.00 96.44 182 ALA A CA 1
ATOM 1477 C C . ALA A 1 182 ? -8.338 -14.181 11.357 1.00 96.44 182 ALA A C 1
ATOM 1479 O O . ALA A 1 182 ? -8.287 -14.462 12.557 1.00 96.44 182 ALA A O 1
ATOM 1480 N N . MET A 1 183 ? -7.907 -12.998 10.901 1.00 96.62 183 MET A N 1
ATOM 1481 C CA . MET A 1 183 ? -7.525 -11.901 11.797 1.00 96.62 183 MET A CA 1
ATOM 1482 C C . MET A 1 183 ? -8.735 -11.402 12.589 1.00 96.62 183 MET A C 1
ATOM 1484 O O . MET A 1 183 ? -8.685 -11.380 13.820 1.00 96.62 183 MET A O 1
ATOM 1488 N N . GLY A 1 184 ? -9.836 -11.081 11.901 1.00 95.69 184 GLY A N 1
ATOM 1489 C CA . GLY A 1 184 ? -11.071 -10.606 12.527 1.00 95.69 184 GLY A CA 1
ATOM 1490 C C . GLY A 1 184 ? -11.637 -11.591 13.554 1.00 95.69 184 GLY A C 1
ATOM 1491 O O . GLY A 1 184 ? -11.976 -11.192 14.665 1.00 95.69 184 GLY A O 1
ATOM 1492 N N . SER A 1 185 ? -11.639 -12.895 13.259 1.00 94.62 185 SER A N 1
ATOM 1493 C CA . SER A 1 185 ? -12.170 -13.923 14.170 1.00 94.62 185 SER A CA 1
ATOM 1494 C C . SER A 1 185 ? -11.387 -14.064 15.478 1.00 94.62 185 SER A C 1
ATOM 1496 O O . SER A 1 185 ? -11.902 -14.612 16.452 1.00 94.62 185 SER A O 1
ATOM 1498 N N . ARG A 1 186 ? -10.128 -13.606 15.519 1.00 95.06 186 ARG A N 1
ATOM 1499 C CA . ARG A 1 186 ? -9.315 -13.596 16.747 1.00 95.06 186 ARG A CA 1
ATOM 1500 C C . ARG A 1 186 ? -9.618 -12.391 17.638 1.00 95.06 186 ARG A C 1
ATOM 1502 O O . ARG A 1 186 ? -9.237 -12.407 18.807 1.00 95.06 186 ARG A O 1
ATOM 1509 N N . ILE A 1 187 ? -10.302 -11.374 17.115 1.00 94.12 187 ILE A N 1
ATOM 1510 C CA . ILE A 1 187 ? -10.770 -10.214 17.875 1.00 94.12 187 ILE A CA 1
ATOM 1511 C C . ILE A 1 187 ? -12.223 -10.473 18.276 1.00 94.12 187 ILE A C 1
ATOM 1513 O O . ILE A 1 187 ? -13.170 -10.010 17.647 1.00 94.12 187 ILE A O 1
ATOM 1517 N N . ASN A 1 188 ? -12.395 -11.260 19.333 1.00 86.12 188 ASN A N 1
ATOM 1518 C CA . ASN A 1 188 ? -13.710 -11.582 19.865 1.00 86.12 188 ASN A CA 1
ATOM 1519 C C . ASN A 1 188 ? -14.141 -10.557 20.920 1.00 86.12 188 ASN A C 1
ATOM 1521 O O . ASN A 1 188 ? -13.341 -10.131 21.741 1.00 86.12 188 ASN A O 1
ATOM 1525 N N . GLY A 1 189 ? -15.409 -10.149 20.903 1.00 82.56 189 GLY A N 1
ATOM 1526 C CA . GLY A 1 189 ? -15.990 -9.318 21.959 1.00 82.56 189 GLY A CA 1
ATOM 1527 C C . GLY A 1 189 ? -16.136 -10.057 23.305 1.00 82.56 189 GLY A C 1
ATOM 1528 O O . GLY A 1 189 ? -15.670 -11.188 23.459 1.00 82.56 189 GLY A O 1
ATOM 1529 N N . PRO A 1 190 ? -16.819 -9.450 24.292 1.00 88.12 190 PRO A N 1
ATOM 1530 C CA . PRO A 1 190 ? -17.494 -8.158 24.204 1.00 88.12 190 PRO A CA 1
ATOM 1531 C C . PRO A 1 190 ? -16.504 -6.987 24.234 1.00 88.12 190 PRO A C 1
ATOM 1533 O O . PRO A 1 190 ? -15.456 -7.051 24.880 1.00 88.12 190 PRO A O 1
ATOM 1536 N N . PHE A 1 191 ? -16.851 -5.907 23.537 1.00 93.81 191 PHE A N 1
ATOM 1537 C CA . PHE A 1 191 ? -16.140 -4.635 23.641 1.00 93.81 191 PHE A CA 1
ATOM 1538 C C . PHE A 1 191 ? -16.827 -3.723 24.649 1.00 93.81 191 PHE A C 1
ATOM 1540 O O . PHE A 1 191 ? -18.035 -3.819 24.875 1.00 93.81 191 PHE A O 1
ATOM 1547 N N . LYS A 1 192 ? -16.043 -2.828 25.253 1.00 92.12 192 LYS A N 1
ATOM 1548 C CA . LYS A 1 192 ? -16.565 -1.793 26.142 1.00 92.12 192 LYS A CA 1
ATOM 1549 C C . LYS A 1 192 ? -17.506 -0.889 25.349 1.00 92.12 192 LYS A C 1
ATOM 1551 O O . LYS A 1 192 ? -17.155 -0.426 24.267 1.00 92.12 192 LYS A O 1
ATOM 1556 N N . VAL A 1 193 ? -18.690 -0.659 25.899 1.00 92.25 193 VAL A N 1
ATOM 1557 C CA . VAL A 1 193 ? -19.673 0.303 25.398 1.00 92.25 193 VAL A CA 1
ATOM 1558 C C . VAL A 1 193 ? -19.568 1.541 26.277 1.00 92.25 193 VAL A C 1
ATOM 1560 O O . VAL A 1 193 ? -19.454 1.431 27.500 1.00 92.25 193 VAL A O 1
ATOM 1563 N N . TYR A 1 194 ? -19.565 2.714 25.660 1.00 93.50 194 TYR A N 1
ATOM 1564 C CA . TYR A 1 194 ? -19.460 3.985 26.358 1.00 93.50 194 TYR A CA 1
ATOM 1565 C C . TYR A 1 194 ? -20.820 4.677 26.378 1.00 93.50 194 TYR A C 1
ATOM 1567 O O . TYR A 1 194 ? -21.530 4.701 25.376 1.00 93.50 194 TYR A O 1
ATOM 1575 N N . ASN A 1 195 ? -21.168 5.274 27.519 1.00 93.69 195 ASN A N 1
ATOM 1576 C CA . ASN A 1 195 ? -22.385 6.085 27.632 1.00 93.69 195 ASN A CA 1
ATOM 1577 C C . ASN A 1 195 ? -22.300 7.368 26.789 1.00 93.69 195 ASN A C 1
ATOM 1579 O O . ASN A 1 195 ? -23.325 7.892 26.375 1.00 93.69 195 ASN A O 1
ATOM 1583 N N . ASP A 1 196 ? -21.086 7.883 26.583 1.00 94.31 196 ASP A N 1
ATOM 1584 C CA . ASP A 1 196 ? -20.820 9.156 25.917 1.00 94.31 196 ASP A CA 1
ATOM 1585 C C . ASP A 1 196 ? -19.449 9.074 25.226 1.00 94.31 196 ASP A C 1
ATOM 1587 O O . ASP A 1 196 ? -18.405 9.128 25.887 1.00 94.31 196 ASP A O 1
ATOM 1591 N N . VAL A 1 197 ? -19.459 8.832 23.912 1.00 96.56 197 VAL A N 1
ATOM 1592 C CA . VAL A 1 197 ? -18.238 8.702 23.097 1.00 96.56 197 VAL A CA 1
ATOM 1593 C C . VAL A 1 197 ? -17.587 10.071 22.898 1.00 96.56 197 VAL A C 1
ATOM 1595 O O . VAL A 1 197 ? -16.374 10.181 23.050 1.00 96.56 197 VAL A O 1
ATOM 1598 N N . SER A 1 198 ? -18.372 11.135 22.708 1.00 95.44 198 SER A N 1
ATOM 1599 C CA . SER A 1 198 ? -17.870 12.502 22.518 1.00 95.44 198 SER A CA 1
ATOM 1600 C C . SER A 1 198 ? -17.092 13.032 23.730 1.00 95.44 198 SER A C 1
ATOM 1602 O O . SER A 1 198 ? -16.119 13.767 23.576 1.00 95.44 198 SER A O 1
ATOM 1604 N N . LYS A 1 199 ? -17.442 12.621 24.957 1.00 96.12 199 LYS A N 1
ATOM 1605 C CA . LYS A 1 199 ? -16.595 12.907 26.132 1.00 96.12 199 LYS A CA 1
ATOM 1606 C C . LYS A 1 199 ? -15.239 12.214 26.075 1.00 96.12 199 LYS A C 1
ATOM 1608 O O . LYS A 1 199 ? -14.247 12.786 26.516 1.00 96.12 199 LYS A O 1
ATOM 1613 N N . ARG A 1 200 ? -15.184 10.977 25.576 1.00 96.94 200 ARG A N 1
ATOM 1614 C CA . ARG A 1 200 ? -13.916 10.247 25.411 1.00 96.94 200 ARG A CA 1
ATOM 1615 C C . ARG A 1 200 ? -13.083 10.836 24.284 1.00 96.94 200 ARG A C 1
ATOM 1617 O O . ARG A 1 200 ? -11.875 10.945 24.455 1.00 96.94 200 ARG A O 1
ATOM 1624 N N . GLU A 1 201 ? -13.741 11.291 23.226 1.00 97.56 201 GLU A N 1
ATOM 1625 C CA . GLU A 1 201 ? -13.133 12.052 22.140 1.00 97.56 201 GLU A CA 1
ATOM 1626 C C . GLU A 1 201 ? -12.418 13.301 22.662 1.00 97.56 201 GLU A C 1
ATOM 1628 O O . GLU A 1 201 ? -11.209 13.435 22.499 1.00 97.56 201 GLU A O 1
ATOM 1633 N N . ALA A 1 202 ? -13.117 14.151 23.421 1.00 97.31 202 ALA A N 1
ATOM 1634 C CA . ALA A 1 202 ? -12.524 15.360 23.995 1.00 97.31 202 ALA A CA 1
ATOM 1635 C C . ALA A 1 202 ? -11.307 15.069 24.898 1.00 97.31 202 ALA A C 1
ATOM 1637 O O . ALA A 1 202 ? -10.339 15.829 24.912 1.00 97.31 202 ALA A O 1
ATOM 1638 N N . VAL A 1 203 ? -11.327 13.957 25.643 1.00 97.12 203 VAL A N 1
ATOM 1639 C CA . VAL A 1 203 ? -10.177 13.509 26.447 1.00 97.12 203 VAL A CA 1
ATOM 1640 C C . VAL A 1 203 ? -9.024 13.022 25.560 1.00 97.12 203 VAL A C 1
ATOM 1642 O O . VAL A 1 203 ? -7.861 13.249 25.892 1.00 97.12 203 VAL A O 1
ATOM 1645 N N . TRP A 1 204 ? -9.317 12.345 24.450 1.00 97.50 204 TRP A N 1
ATOM 1646 C CA . TRP A 1 204 ? -8.320 11.795 23.530 1.00 97.50 204 TRP A CA 1
ATOM 1647 C C . TRP A 1 204 ? -7.545 12.883 22.777 1.00 97.50 204 TRP A C 1
ATOM 1649 O O . TRP A 1 204 ? -6.304 12.842 22.727 1.00 97.50 204 TRP A O 1
ATOM 1659 N N . THR A 1 205 ? -8.264 13.868 22.235 1.00 96.31 205 THR A N 1
ATOM 1660 C CA . THR A 1 205 ? -7.717 14.970 21.425 1.00 96.31 205 THR A CA 1
ATOM 1661 C C . THR A 1 205 ? -7.243 16.159 22.249 1.00 96.31 205 THR A C 1
ATOM 1663 O O . THR A 1 205 ? -6.392 16.913 21.779 1.00 96.31 205 THR A O 1
ATOM 1666 N N . GLY A 1 206 ? -7.722 16.295 23.487 1.00 94.88 206 GLY A N 1
ATOM 1667 C CA . GLY A 1 206 ? -7.370 17.388 24.388 1.00 94.88 206 GLY A CA 1
ATOM 1668 C C . GLY A 1 206 ? -5.900 17.437 24.818 1.00 94.88 206 GLY A C 1
ATOM 1669 O O . GLY A 1 206 ? -5.052 16.641 24.406 1.00 94.88 206 GLY A O 1
ATOM 1670 N N . GLU A 1 207 ? -5.594 18.400 25.687 1.00 95.00 207 GLU A N 1
ATOM 1671 C CA . GLU A 1 207 ? -4.254 18.585 26.244 1.00 95.00 207 GLU A CA 1
ATOM 1672 C C . GLU A 1 207 ? -3.794 17.394 27.099 1.00 95.00 207 GLU A C 1
ATOM 1674 O O . GLU A 1 207 ? -4.578 16.571 27.586 1.00 95.00 207 GLU A O 1
ATOM 1679 N N . GLU A 1 208 ? -2.480 17.302 27.296 1.00 95.62 208 GLU A N 1
ATOM 1680 C CA . GLU A 1 208 ? -1.883 16.214 28.055 1.00 95.62 208 GLU A CA 1
ATOM 1681 C C . GLU A 1 208 ? -2.342 16.231 29.520 1.00 95.62 208 GLU A C 1
ATOM 1683 O O . GLU A 1 208 ? -2.062 17.156 30.279 1.00 95.62 208 GLU A O 1
ATOM 1688 N N . SER A 1 209 ? -3.039 15.172 29.936 1.00 96.25 209 SER A N 1
ATOM 1689 C CA . SER A 1 209 ? -3.609 15.033 31.278 1.00 96.25 209 SER A CA 1
ATOM 1690 C C . SER A 1 209 ? -3.447 13.605 31.802 1.00 96.25 209 SER A C 1
ATOM 1692 O O . SER A 1 209 ? -3.076 12.678 31.077 1.00 96.25 209 SER A O 1
ATOM 1694 N N . PHE A 1 210 ? -3.690 13.390 33.096 1.00 97.25 210 PHE A N 1
ATOM 1695 C CA . PHE A 1 210 ? -3.715 12.031 33.651 1.00 97.25 210 PHE A CA 1
ATOM 1696 C C . PHE A 1 210 ? -4.828 11.177 33.025 1.00 97.25 210 PHE A C 1
ATOM 1698 O O . PHE A 1 210 ? -4.605 10.006 32.715 1.00 97.25 210 PHE A O 1
ATOM 1705 N N . GLU A 1 211 ? -6.003 11.765 32.785 1.00 96.88 211 GLU A N 1
ATOM 1706 C CA . GLU A 1 211 ? -7.129 11.059 32.171 1.00 96.88 211 GLU A CA 1
ATOM 1707 C C . GLU A 1 211 ? -6.821 10.670 30.721 1.00 96.88 211 GLU A C 1
ATOM 1709 O O . GLU A 1 211 ? -7.014 9.512 30.350 1.00 96.88 211 GLU A O 1
ATOM 1714 N N . ARG A 1 212 ? -6.238 11.585 29.933 1.00 96.75 212 ARG A N 1
ATOM 1715 C CA . ARG A 1 212 ? -5.802 11.307 28.556 1.00 96.75 212 ARG A CA 1
ATOM 1716 C C . ARG A 1 212 ? -4.790 10.171 28.493 1.00 96.75 212 ARG A C 1
ATOM 1718 O O . ARG A 1 212 ? -4.961 9.240 27.708 1.00 96.75 212 ARG A O 1
ATOM 1725 N N . ARG A 1 213 ? -3.760 10.204 29.347 1.00 96.81 213 ARG A N 1
ATOM 1726 C CA . ARG A 1 213 ? -2.759 9.124 29.432 1.00 96.81 213 ARG A CA 1
ATOM 1727 C C . ARG A 1 213 ? -3.389 7.795 29.806 1.00 96.81 213 ARG A C 1
ATOM 1729 O O . ARG A 1 213 ? -3.030 6.773 29.227 1.00 96.81 213 ARG A O 1
ATOM 1736 N N . THR A 1 214 ? -4.336 7.810 30.739 1.00 97.25 214 THR A N 1
ATOM 1737 C CA . THR A 1 214 ? -5.053 6.607 31.170 1.00 97.25 214 THR A CA 1
ATOM 1738 C C . THR A 1 214 ? -5.878 6.026 30.025 1.00 97.25 214 THR A C 1
ATOM 1740 O O . THR A 1 214 ? -5.747 4.839 29.735 1.00 97.25 214 THR A O 1
ATOM 1743 N N . LEU A 1 215 ? -6.656 6.854 29.318 1.00 96.62 215 LEU A N 1
ATOM 1744 C CA . LEU A 1 215 ? -7.458 6.425 28.169 1.00 96.62 215 LEU A CA 1
ATOM 1745 C C . LEU A 1 215 ? -6.581 5.882 27.031 1.00 96.62 215 LEU A C 1
ATOM 1747 O O . LEU A 1 215 ? -6.845 4.798 26.512 1.00 96.62 215 LEU A O 1
ATOM 1751 N N . ARG A 1 216 ? -5.498 6.586 26.679 1.00 96.81 216 ARG A N 1
ATOM 1752 C CA . ARG A 1 216 ? -4.529 6.110 25.679 1.00 96.81 216 ARG A CA 1
ATOM 1753 C C . ARG A 1 216 ? -3.893 4.792 26.092 1.00 96.81 216 ARG A C 1
ATOM 1755 O O . ARG A 1 216 ? -3.805 3.883 25.277 1.00 96.81 216 ARG A O 1
ATOM 1762 N N . THR A 1 217 ? -3.513 4.646 27.359 1.00 96.88 217 THR A N 1
ATOM 1763 C CA . THR A 1 217 ? -2.952 3.388 27.870 1.00 96.88 217 THR A CA 1
ATOM 1764 C C . THR A 1 217 ? -3.976 2.254 27.807 1.00 96.88 217 THR A C 1
ATOM 1766 O O . THR A 1 217 ? -3.624 1.158 27.388 1.00 96.88 217 THR A O 1
ATOM 1769 N N . GLU A 1 218 ? -5.247 2.502 28.141 1.00 96.12 218 GLU A N 1
ATOM 1770 C CA . GLU A 1 218 ? -6.324 1.501 28.046 1.00 96.12 218 GLU A CA 1
ATOM 1771 C C . GLU A 1 218 ? -6.484 0.967 26.609 1.00 96.12 218 GLU A C 1
ATOM 1773 O O . GLU A 1 218 ? -6.597 -0.242 26.397 1.00 96.12 218 GLU A O 1
ATOM 1778 N N . VAL A 1 219 ? -6.444 1.852 25.611 1.00 97.06 219 VAL A N 1
ATOM 1779 C CA . VAL A 1 219 ? -6.579 1.491 24.190 1.00 97.06 219 VAL A CA 1
ATOM 1780 C C . VAL A 1 219 ? -5.295 0.877 23.618 1.00 97.06 219 VAL A C 1
ATOM 1782 O O . VAL A 1 219 ? -5.339 -0.062 22.824 1.00 97.06 219 VAL A O 1
ATOM 1785 N N . MET A 1 220 ? -4.130 1.395 23.996 1.00 97.00 220 MET A N 1
ATOM 1786 C CA . MET A 1 220 ? -2.844 1.012 23.401 1.00 97.00 220 MET A CA 1
ATOM 1787 C C . MET A 1 220 ? -2.114 -0.092 24.174 1.00 97.00 220 MET A C 1
ATOM 1789 O O . MET A 1 220 ? -1.072 -0.566 23.730 1.00 97.00 220 MET A O 1
ATOM 1793 N N . SER A 1 221 ? -2.620 -0.502 25.337 1.00 96.31 221 SER A N 1
ATOM 1794 C CA . SER A 1 221 ? -2.012 -1.536 26.184 1.00 96.31 221 SER A CA 1
ATOM 1795 C C . SER A 1 221 ? -3.052 -2.529 26.698 1.00 96.31 221 SER A C 1
ATOM 1797 O O . SER A 1 221 ? -3.164 -2.771 27.898 1.00 96.31 221 SER A O 1
ATOM 1799 N N . ASN A 1 222 ? -3.811 -3.138 25.786 1.00 95.56 222 ASN A N 1
ATOM 1800 C CA . ASN A 1 222 ? -4.745 -4.208 26.127 1.00 95.56 222 ASN A CA 1
ATOM 1801 C C . ASN A 1 222 ? -4.463 -5.513 25.364 1.00 95.56 222 ASN A C 1
ATOM 1803 O O . ASN A 1 222 ? -3.573 -5.603 24.516 1.00 95.56 222 ASN A O 1
ATOM 1807 N N . LYS A 1 223 ? -5.227 -6.564 25.689 1.00 95.38 223 LYS A N 1
ATOM 1808 C CA . LYS A 1 223 ? -5.055 -7.895 25.083 1.00 95.38 223 LYS A CA 1
ATOM 1809 C C . LYS A 1 223 ? -5.204 -7.881 23.556 1.00 95.38 223 LYS A C 1
ATOM 1811 O O . LYS A 1 223 ? -4.515 -8.644 22.881 1.00 95.38 223 LYS A O 1
ATOM 1816 N N . TYR A 1 224 ? -6.067 -7.021 23.011 1.00 96.62 224 TYR A N 1
ATOM 1817 C CA . TYR A 1 224 ? -6.243 -6.897 21.568 1.00 96.62 224 TYR A CA 1
ATOM 1818 C C . TYR A 1 224 ? -5.076 -6.131 20.954 1.00 96.62 224 TYR A C 1
ATOM 1820 O O . TYR A 1 224 ? -4.588 -6.562 19.921 1.00 96.62 224 TYR A O 1
ATOM 1828 N N . THR A 1 225 ? -4.521 -5.111 21.616 1.00 97.06 225 THR A N 1
ATOM 1829 C CA . THR A 1 225 ? -3.280 -4.454 21.166 1.00 97.06 225 THR A CA 1
ATOM 1830 C C . THR A 1 225 ? -2.138 -5.459 20.975 1.00 97.06 225 THR A C 1
ATOM 1832 O O . THR A 1 225 ? -1.458 -5.441 19.950 1.00 97.06 225 THR A O 1
ATOM 1835 N N . SER A 1 226 ? -1.942 -6.384 21.921 1.00 96.81 226 SER A N 1
ATOM 1836 C CA . SER A 1 226 ? -0.933 -7.448 21.785 1.00 96.81 226 SER A CA 1
ATOM 1837 C C . SER A 1 226 ? -1.205 -8.359 20.584 1.00 96.81 226 SER A C 1
ATOM 1839 O O . SER A 1 226 ? -0.278 -8.757 19.880 1.00 96.81 226 SER A O 1
ATOM 1841 N N . LEU A 1 227 ? -2.477 -8.655 20.309 1.00 96.94 227 LEU A N 1
ATOM 1842 C CA . LEU A 1 227 ? -2.883 -9.408 19.127 1.00 96.94 227 LEU A CA 1
ATOM 1843 C C . LEU A 1 227 ? -2.608 -8.628 17.831 1.00 96.94 227 LEU A C 1
ATOM 1845 O O . LEU A 1 227 ? -2.014 -9.190 16.911 1.00 96.94 227 LEU A O 1
ATOM 1849 N N . LEU A 1 228 ? -2.964 -7.341 17.776 1.00 98.12 228 LEU A N 1
ATOM 1850 C CA . LEU A 1 228 ? -2.682 -6.467 16.635 1.00 98.12 228 LEU A CA 1
ATOM 1851 C C . LEU A 1 228 ? -1.178 -6.401 16.346 1.00 98.12 228 LEU A C 1
ATOM 1853 O O . LEU A 1 228 ? -0.764 -6.489 15.191 1.00 98.12 228 LEU A O 1
ATOM 1857 N N . ARG A 1 229 ? -0.349 -6.339 17.395 1.00 97.56 229 ARG A N 1
ATOM 1858 C CA . ARG A 1 229 ? 1.113 -6.345 17.266 1.00 97.56 229 ARG A CA 1
ATOM 1859 C C . ARG A 1 229 ? 1.602 -7.638 16.619 1.00 97.56 229 ARG A C 1
ATOM 1861 O O . ARG A 1 229 ? 2.385 -7.578 15.678 1.00 97.56 229 ARG A O 1
ATOM 1868 N N . SER A 1 230 ? 1.056 -8.785 17.032 1.00 97.56 230 SER A N 1
ATOM 1869 C CA . SER A 1 230 ? 1.384 -10.078 16.413 1.00 97.56 230 SER A CA 1
ATOM 1870 C C . SER A 1 230 ? 0.999 -10.147 14.930 1.00 97.56 230 SER A C 1
ATOM 1872 O O . SER A 1 230 ? 1.685 -10.800 14.144 1.00 97.56 230 SER A O 1
ATOM 1874 N N . PHE A 1 231 ? -0.076 -9.462 14.518 1.00 97.50 231 PHE A N 1
ATOM 1875 C CA . PHE A 1 231 ? -0.435 -9.355 13.105 1.00 97.50 231 PHE A CA 1
ATOM 1876 C C . PHE A 1 231 ? 0.575 -8.505 12.341 1.00 97.50 231 PHE A C 1
ATOM 1878 O O . PHE A 1 231 ? 1.079 -8.973 11.325 1.00 97.50 231 PHE A O 1
ATOM 1885 N N . LYS A 1 232 ? 0.929 -7.318 12.848 1.00 96.25 232 LYS A N 1
ATOM 1886 C CA . LYS A 1 232 ? 1.928 -6.438 12.217 1.00 96.25 232 LYS A CA 1
ATOM 1887 C C . LYS A 1 232 ? 3.313 -7.091 12.121 1.00 96.25 232 LYS A C 1
ATOM 1889 O O . LYS A 1 232 ? 4.013 -6.938 11.126 1.00 96.25 232 LYS A O 1
ATOM 1894 N N . GLU A 1 233 ? 3.708 -7.873 13.122 1.00 96.12 233 GLU A N 1
ATOM 1895 C CA . GLU A 1 233 ? 4.967 -8.629 13.094 1.00 96.12 233 GLU A CA 1
ATOM 1896 C C . GLU A 1 233 ? 4.960 -9.733 12.029 1.00 96.12 233 GLU A C 1
ATOM 1898 O O . GLU A 1 233 ? 5.962 -9.922 11.330 1.00 96.12 233 GLU A O 1
ATOM 1903 N N . LYS A 1 234 ? 3.829 -10.441 11.896 1.00 96.50 234 LYS A N 1
ATOM 1904 C CA . LYS A 1 234 ? 3.641 -11.532 10.933 1.00 96.50 234 LYS A CA 1
ATOM 1905 C C . LYS A 1 234 ? 3.494 -11.028 9.495 1.00 96.50 234 LYS A C 1
ATOM 1907 O O . LYS A 1 234 ? 4.024 -11.649 8.576 1.00 96.50 234 LYS A O 1
ATOM 1912 N N . TYR A 1 235 ? 2.761 -9.938 9.297 1.00 97.06 235 TYR A N 1
ATOM 1913 C CA . TYR A 1 235 ? 2.366 -9.422 7.992 1.00 97.06 235 TYR A CA 1
ATOM 1914 C C . TYR A 1 235 ? 3.018 -8.061 7.756 1.00 97.06 235 TYR A C 1
ATOM 1916 O O . TYR A 1 235 ? 2.531 -7.034 8.221 1.00 97.06 235 TYR A O 1
ATOM 1924 N N . LYS A 1 236 ? 4.125 -8.066 7.005 1.00 94.25 236 LYS A N 1
ATOM 1925 C CA . LYS A 1 236 ? 4.945 -6.873 6.731 1.00 94.25 236 LYS A CA 1
ATOM 1926 C C . LYS A 1 236 ? 4.213 -5.760 5.992 1.00 94.25 236 LYS A C 1
ATOM 1928 O O . LYS A 1 236 ? 4.599 -4.612 6.134 1.00 94.25 236 LYS A O 1
ATOM 1933 N N . TYR A 1 237 ? 3.142 -6.096 5.280 1.00 95.75 237 TYR A N 1
ATOM 1934 C CA . TYR A 1 237 ? 2.315 -5.118 4.593 1.00 95.75 237 TYR A CA 1
ATOM 1935 C C . TYR A 1 237 ? 1.448 -4.268 5.530 1.00 95.75 237 TYR A C 1
ATOM 1937 O O . TYR A 1 237 ? 0.847 -3.320 5.056 1.00 95.75 237 TYR A O 1
ATOM 1945 N N . ILE A 1 238 ? 1.310 -4.593 6.822 1.00 96.75 238 ILE A N 1
ATOM 1946 C CA . ILE A 1 238 ? 0.441 -3.839 7.741 1.00 96.75 238 ILE A CA 1
ATOM 1947 C C . ILE A 1 238 ? 1.180 -2.610 8.287 1.00 96.75 238 ILE A C 1
ATOM 1949 O O . ILE A 1 238 ? 2.059 -2.735 9.145 1.00 96.75 238 ILE A O 1
ATOM 1953 N N . ASN A 1 239 ? 0.746 -1.419 7.872 1.00 94.19 239 ASN A N 1
ATOM 1954 C CA . ASN A 1 239 ? 1.266 -0.149 8.385 1.00 94.19 239 ASN A CA 1
ATOM 1955 C C . ASN A 1 239 ? 0.478 0.307 9.608 1.00 94.19 239 ASN A C 1
ATOM 1957 O O . ASN A 1 239 ? 1.052 0.536 10.677 1.00 94.19 239 ASN A O 1
ATOM 1961 N N . GLU A 1 240 ? -0.845 0.333 9.485 1.00 94.75 240 GLU A N 1
ATOM 1962 C CA . GLU A 1 240 ? -1.759 0.705 10.556 1.00 94.75 240 GLU A CA 1
ATOM 1963 C C . GLU A 1 240 ? -2.787 -0.399 10.782 1.00 94.75 240 GLU A C 1
ATOM 1965 O O . GLU A 1 240 ? -3.245 -1.061 9.849 1.00 94.75 240 GLU A O 1
ATOM 1970 N N . ILE A 1 241 ? -3.143 -0.613 12.045 1.00 97.19 241 ILE A N 1
ATOM 1971 C CA . ILE A 1 241 ? -4.200 -1.539 12.417 1.00 97.19 241 ILE A CA 1
ATOM 1972 C C . ILE A 1 241 ? -4.834 -1.108 13.737 1.00 97.19 241 ILE A C 1
ATOM 1974 O O . ILE A 1 241 ? -4.135 -0.872 14.729 1.00 97.19 241 ILE A O 1
ATOM 1978 N N . PHE A 1 242 ? -6.162 -1.040 13.757 1.00 97.81 242 PHE A N 1
ATOM 1979 C CA . PHE A 1 242 ? -6.934 -0.743 14.958 1.00 97.81 242 PHE A CA 1
ATOM 1980 C C . PHE A 1 242 ? -8.349 -1.311 14.887 1.00 97.81 242 PHE A C 1
ATOM 1982 O O . PHE A 1 242 ? -8.907 -1.531 13.814 1.00 97.81 242 PHE A O 1
ATOM 1989 N N . ALA A 1 243 ? -8.938 -1.545 16.054 1.00 97.94 243 ALA A N 1
ATOM 1990 C CA . ALA A 1 243 ? -10.307 -2.015 16.197 1.00 97.94 243 ALA A CA 1
ATOM 1991 C C . ALA A 1 243 ? -11.169 -0.950 16.873 1.00 97.94 243 ALA A C 1
ATOM 1993 O O . ALA A 1 243 ? -10.717 -0.295 17.813 1.00 97.94 243 ALA A O 1
ATOM 1994 N N . PHE A 1 244 ? -12.420 -0.838 16.442 1.00 98.00 244 PHE A N 1
ATOM 1995 C CA . PHE A 1 244 ? -13.445 0.022 17.031 1.00 98.00 244 PHE A CA 1
ATOM 1996 C C . PHE A 1 244 ? -14.720 -0.781 17.306 1.00 98.00 244 PHE A C 1
ATOM 1998 O O . PHE A 1 244 ? -14.958 -1.817 16.683 1.00 98.00 244 PHE A O 1
ATOM 2005 N N . ASN A 1 245 ? -15.532 -0.331 18.261 1.00 97.50 245 ASN A N 1
ATOM 2006 C CA . ASN A 1 245 ? -16.772 -1.003 18.647 1.00 97.50 245 ASN A CA 1
ATOM 2007 C C . ASN A 1 245 ? -17.962 -0.582 17.758 1.00 97.50 245 ASN A C 1
ATOM 2009 O O . ASN A 1 245 ? -17.839 0.252 16.864 1.00 97.50 245 ASN A O 1
ATOM 2013 N N . ALA A 1 246 ? -19.148 -1.132 18.025 1.00 96.62 246 ALA A N 1
ATOM 2014 C CA . ALA A 1 246 ? -20.371 -0.818 17.282 1.00 96.62 246 ALA A CA 1
ATOM 2015 C C . ALA A 1 246 ? -20.852 0.647 17.407 1.00 96.62 246 ALA A C 1
ATOM 2017 O O . ALA A 1 246 ? -21.724 1.057 16.647 1.00 96.62 246 ALA A O 1
ATOM 2018 N N . GLN A 1 247 ? -20.300 1.430 18.341 1.00 96.94 247 GLN A N 1
ATOM 2019 C CA . GLN A 1 247 ? -20.537 2.874 18.472 1.00 96.94 247 GLN A CA 1
ATOM 2020 C C . GLN A 1 247 ? -19.479 3.718 17.741 1.00 96.94 247 GLN A C 1
ATOM 2022 O O . GLN A 1 247 ? -19.578 4.935 17.772 1.00 96.94 247 GLN A O 1
ATOM 2027 N N . GLY A 1 248 ? -18.456 3.097 17.144 1.00 96.81 248 GLY A N 1
ATOM 2028 C CA . GLY A 1 248 ? -17.306 3.781 16.547 1.00 96.81 248 GLY A CA 1
ATOM 2029 C C . GLY A 1 248 ? -16.177 4.077 17.535 1.00 96.81 248 GLY A C 1
ATOM 2030 O O . GLY A 1 248 ? -15.114 4.510 17.118 1.00 96.81 248 GLY A O 1
ATOM 2031 N N . ALA A 1 249 ? -16.341 3.789 18.827 1.00 98.00 249 ALA A N 1
ATOM 2032 C CA . ALA A 1 249 ? -15.305 4.057 19.819 1.00 98.00 249 ALA A CA 1
ATOM 2033 C C . ALA A 1 249 ? -14.108 3.111 19.656 1.00 98.00 249 ALA A C 1
ATOM 2035 O O . ALA A 1 249 ? -14.279 1.889 19.551 1.00 98.00 249 ALA A O 1
ATOM 2036 N N . LEU A 1 250 ? -12.900 3.667 19.701 1.00 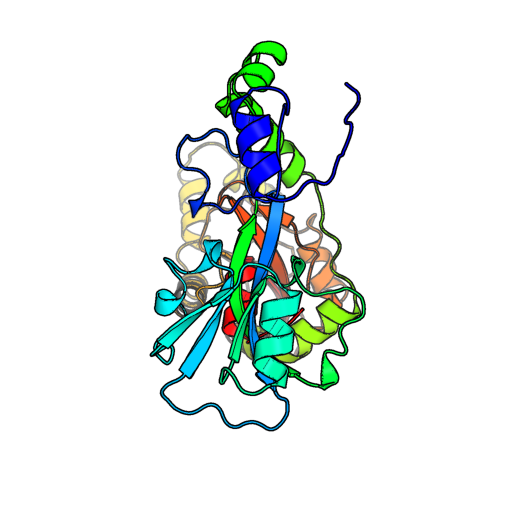97.81 250 LEU A N 1
ATOM 2037 C CA . LEU A 1 250 ? -11.653 2.919 19.601 1.00 97.81 250 LEU A CA 1
ATOM 2038 C C . LEU A 1 250 ? -11.522 1.896 20.743 1.00 97.81 250 LEU A C 1
ATOM 2040 O O . LEU A 1 250 ? -11.644 2.211 21.927 1.00 97.81 250 LEU A O 1
ATOM 2044 N N . VAL A 1 251 ? -11.261 0.641 20.378 1.00 97.38 251 VAL A N 1
ATOM 2045 C CA . VAL A 1 251 ? -11.097 -0.494 21.303 1.00 97.38 251 VAL A CA 1
ATOM 2046 C C . VAL A 1 251 ? -9.623 -0.809 21.505 1.00 97.38 251 VAL A C 1
ATOM 2048 O O . VAL A 1 251 ? -9.179 -1.071 22.623 1.00 97.38 251 VAL A O 1
ATOM 2051 N N . SER A 1 252 ? -8.852 -0.818 20.421 1.00 97.56 252 SER A N 1
ATOM 2052 C CA . SER A 1 252 ? -7.415 -1.060 20.477 1.00 97.56 252 SER A CA 1
ATOM 2053 C C . SER A 1 252 ? -6.723 -0.501 19.251 1.00 97.56 252 SER A C 1
ATOM 2055 O O . SER A 1 252 ? -7.235 -0.682 18.151 1.00 97.56 252 SER A O 1
ATOM 2057 N N . SER A 1 253 ? -5.539 0.075 19.427 1.00 97.12 253 SER A N 1
ATOM 2058 C CA . SER A 1 253 ? -4.701 0.549 18.324 1.00 97.12 253 SER A CA 1
ATOM 2059 C C . SER A 1 253 ? -3.222 0.326 18.627 1.00 97.12 253 SER A C 1
ATOM 2061 O O . SER A 1 253 ? -2.828 0.281 19.795 1.00 97.12 253 SER A O 1
ATOM 2063 N N . LEU A 1 254 ? -2.403 0.176 17.582 1.00 94.94 254 LEU A N 1
ATOM 2064 C CA . LEU A 1 254 ? -0.940 0.178 17.706 1.00 94.94 254 LEU A CA 1
ATOM 2065 C C . LEU A 1 254 ? -0.350 1.587 17.752 1.00 94.94 254 LEU A C 1
ATOM 2067 O O . LEU A 1 254 ? 0.651 1.798 18.434 1.00 94.94 254 LEU A O 1
ATOM 2071 N N . ASN A 1 255 ? -0.989 2.528 17.061 1.00 92.06 255 ASN A N 1
ATOM 2072 C CA . ASN A 1 255 ? -0.570 3.920 16.961 1.00 92.06 255 ASN A CA 1
ATOM 2073 C C . ASN A 1 255 ? -1.649 4.833 17.553 1.00 92.06 255 ASN A C 1
ATOM 2075 O O . ASN A 1 255 ? -2.820 4.461 17.646 1.00 92.06 255 ASN A O 1
ATOM 2079 N N . VAL A 1 256 ? -1.268 6.037 17.968 1.00 92.25 256 VAL A N 1
ATOM 2080 C CA . VAL A 1 256 ? -2.254 7.050 18.356 1.00 92.25 256 VAL A CA 1
ATOM 2081 C C . VAL A 1 256 ? -2.971 7.515 17.088 1.00 92.25 256 VAL A C 1
ATOM 2083 O O . VAL A 1 256 ? -2.331 8.078 16.206 1.00 92.25 256 VAL A O 1
ATOM 2086 N N . THR A 1 257 ? -4.276 7.271 17.005 1.00 92.19 257 THR A N 1
ATOM 2087 C CA . THR A 1 257 ? -5.155 7.820 15.962 1.00 92.19 257 THR A CA 1
ATOM 2088 C C . THR A 1 257 ? -5.429 9.303 16.226 1.00 92.19 257 THR A C 1
ATOM 2090 O O . THR A 1 257 ? -5.292 9.762 17.368 1.00 92.19 257 THR A O 1
ATOM 2093 N N . SER A 1 258 ? -5.830 10.052 15.193 1.00 91.38 258 SER A N 1
ATOM 2094 C CA . SER A 1 258 ? -6.280 11.445 15.350 1.00 91.38 258 SER A CA 1
ATOM 2095 C C . SER A 1 258 ? -7.429 11.533 16.351 1.00 91.38 258 SER A C 1
ATOM 2097 O O . SER A 1 258 ? -7.344 12.298 17.309 1.00 91.38 258 SER A O 1
ATOM 2099 N N . ASP A 1 259 ? -8.409 10.647 16.189 1.00 94.50 259 ASP A N 1
ATOM 2100 C CA . ASP A 1 259 ? -9.671 10.660 16.920 1.00 94.50 259 ASP A CA 1
ATOM 2101 C C . ASP A 1 259 ? -9.903 9.311 17.620 1.00 94.50 259 ASP A C 1
ATOM 2103 O O . ASP A 1 259 ? -9.382 8.265 17.216 1.00 94.50 259 ASP A O 1
ATOM 2107 N N . PHE A 1 260 ? -10.663 9.329 18.708 1.00 97.31 260 PHE A N 1
ATOM 2108 C CA . PHE A 1 260 ? -11.137 8.147 19.429 1.00 97.31 260 PHE A CA 1
ATOM 2109 C C . PHE A 1 260 ? -12.488 7.655 18.895 1.00 97.31 260 PHE A C 1
ATOM 2111 O O . PHE A 1 260 ? -12.736 6.448 18.841 1.00 97.31 260 PHE A O 1
ATOM 2118 N N . ASP A 1 261 ? -13.369 8.580 18.531 1.00 97.69 261 ASP A N 1
ATOM 2119 C CA . ASP A 1 261 ? -14.611 8.334 17.819 1.00 97.69 261 ASP A CA 1
ATOM 2120 C C . ASP A 1 261 ? -14.296 8.118 16.338 1.00 97.69 261 ASP A C 1
ATOM 2122 O O . ASP A 1 261 ? -13.636 8.930 15.705 1.00 97.69 261 ASP A O 1
ATOM 2126 N N . GLN A 1 262 ? -14.700 6.976 15.799 1.00 96.94 262 GLN A N 1
ATOM 2127 C CA . GLN A 1 262 ? -14.539 6.629 14.388 1.00 96.94 262 GLN A CA 1
ATOM 2128 C C . GLN A 1 262 ? -15.889 6.619 13.664 1.00 96.94 262 GLN A C 1
ATOM 2130 O O . GLN A 1 262 ? -15.982 6.095 12.559 1.00 96.94 262 GLN A O 1
ATOM 2135 N N . SER A 1 263 ? -16.969 7.084 14.296 1.00 95.62 263 SER A N 1
ATOM 2136 C CA . SER A 1 263 ? -18.331 6.895 13.785 1.00 95.62 263 SER A CA 1
ATOM 2137 C C . SER A 1 263 ? -18.694 7.777 12.586 1.00 95.62 263 SER A C 1
ATOM 2139 O O . SER A 1 263 ? -19.612 7.434 11.836 1.00 95.62 263 SER A O 1
ATOM 2141 N N . ASP A 1 264 ? -17.972 8.876 12.378 1.00 94.50 264 ASP A N 1
ATOM 2142 C CA . ASP A 1 264 ? -18.094 9.780 11.230 1.00 94.50 264 ASP A CA 1
ATOM 2143 C C . ASP A 1 264 ? -17.245 9.338 10.023 1.00 94.50 264 ASP A C 1
ATOM 2145 O O . ASP A 1 264 ? -17.403 9.848 8.912 1.00 94.50 264 ASP A O 1
ATOM 2149 N N . GLU A 1 265 ? -16.393 8.334 10.214 1.00 93.06 265 GLU A N 1
ATOM 2150 C CA . GLU A 1 265 ? -15.470 7.843 9.204 1.00 93.06 265 GLU A CA 1
ATOM 2151 C C . GLU A 1 265 ? -16.124 6.864 8.219 1.00 93.06 265 GLU A C 1
ATOM 2153 O O . GLU A 1 265 ? -16.920 5.984 8.570 1.00 93.06 265 GLU A O 1
ATOM 2158 N N . SER A 1 266 ? -15.701 6.930 6.953 1.00 91.69 266 SER A N 1
ATOM 2159 C CA . SER A 1 266 ? -16.227 6.059 5.888 1.00 91.69 266 SER A CA 1
ATOM 2160 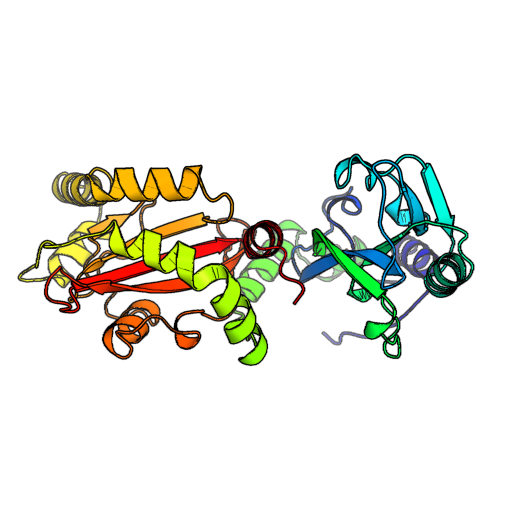C C . SER A 1 266 ? -16.015 4.563 6.173 1.00 91.69 266 SER A C 1
ATOM 2162 O O . SER A 1 266 ? -16.888 3.743 5.879 1.00 91.69 266 SER A O 1
ATOM 2164 N N . LYS A 1 267 ? -14.888 4.202 6.805 1.00 92.81 267 LYS A N 1
ATOM 2165 C CA . LYS A 1 267 ? -14.552 2.834 7.250 1.00 92.81 267 LYS A CA 1
ATOM 2166 C C . LYS A 1 267 ? -15.556 2.269 8.258 1.00 92.81 267 LYS A C 1
ATOM 2168 O O . LYS A 1 267 ? -15.860 1.077 8.200 1.00 92.81 267 LYS A O 1
ATOM 2173 N N . PHE A 1 268 ? -16.100 3.106 9.144 1.00 95.81 268 PHE A N 1
ATOM 2174 C CA . PHE A 1 268 ? -17.111 2.695 10.117 1.00 95.81 268 PHE A CA 1
ATOM 2175 C C . PHE A 1 268 ? -18.465 2.471 9.450 1.00 95.81 268 PHE A C 1
ATOM 2177 O O . PHE A 1 268 ? -19.055 1.400 9.610 1.00 95.81 268 PHE A O 1
ATOM 2184 N N . ALA A 1 269 ? -18.930 3.444 8.659 1.00 95.12 269 ALA A N 1
ATOM 2185 C CA . ALA A 1 269 ? -20.188 3.322 7.924 1.00 95.12 269 ALA A CA 1
ATOM 2186 C C . ALA A 1 269 ? -20.194 2.060 7.045 1.00 95.12 269 ALA A C 1
ATOM 2188 O O . ALA A 1 269 ? -21.167 1.308 7.036 1.00 95.12 269 ALA A O 1
ATOM 2189 N N . LEU A 1 270 ? -19.064 1.771 6.390 1.00 94.94 270 LEU A N 1
ATOM 2190 C CA . LEU A 1 270 ? -18.893 0.603 5.535 1.00 94.94 270 LEU A CA 1
ATOM 2191 C C . LEU A 1 270 ? -19.155 -0.719 6.265 1.00 94.94 270 LEU A C 1
ATOM 2193 O O . LEU A 1 270 ? -19.976 -1.502 5.791 1.00 94.94 270 LEU A O 1
ATOM 2197 N N . VAL A 1 271 ? -18.510 -0.957 7.415 1.00 96.12 271 VAL A N 1
ATOM 2198 C CA . VAL A 1 271 ? -18.682 -2.216 8.170 1.00 96.12 271 VAL A CA 1
ATOM 2199 C C . VAL A 1 271 ? -20.021 -2.299 8.897 1.00 96.12 271 VAL A C 1
ATOM 2201 O O . VAL A 1 271 ? -20.535 -3.399 9.093 1.00 96.12 271 VAL A O 1
ATOM 2204 N N . ARG A 1 272 ? -20.595 -1.157 9.294 1.00 95.38 272 ARG A N 1
ATOM 2205 C CA . ARG A 1 272 ? -21.917 -1.093 9.928 1.00 95.38 272 ARG A CA 1
ATOM 2206 C C . ARG A 1 272 ? -23.011 -1.469 8.931 1.00 95.38 272 ARG A C 1
ATOM 2208 O O . ARG A 1 272 ? -23.869 -2.289 9.245 1.00 95.38 272 ARG A O 1
ATOM 2215 N N . ASP A 1 273 ? -22.962 -0.880 7.739 1.00 95.50 273 ASP A N 1
ATOM 2216 C CA . ASP A 1 273 ? -24.004 -1.038 6.722 1.00 95.50 273 ASP A CA 1
ATOM 2217 C C . ASP A 1 273 ? -23.818 -2.336 5.915 1.00 95.50 273 ASP A C 1
ATOM 2219 O O . ASP A 1 273 ? -24.788 -2.909 5.424 1.00 95.50 273 ASP A O 1
ATOM 2223 N N . ASN A 1 274 ? -22.582 -2.843 5.823 1.00 94.88 274 ASN A N 1
ATOM 2224 C CA . ASN A 1 274 ? -22.234 -4.089 5.139 1.00 94.88 274 ASN A CA 1
ATOM 2225 C C . ASN A 1 274 ? -21.516 -5.041 6.100 1.00 94.88 274 ASN A C 1
ATOM 2227 O O . ASN A 1 274 ? -20.343 -5.345 5.937 1.00 94.88 274 ASN A O 1
ATOM 2231 N N . ASN A 1 275 ? -22.223 -5.576 7.090 1.00 91.31 275 ASN A N 1
ATOM 2232 C CA . ASN A 1 275 ? -21.626 -6.438 8.117 1.00 91.31 275 ASN A CA 1
ATOM 2233 C C . ASN A 1 275 ? -21.098 -7.804 7.615 1.00 91.31 275 ASN A C 1
ATOM 2235 O O . ASN A 1 275 ? -20.725 -8.647 8.417 1.00 91.31 275 ASN A O 1
ATOM 2239 N N . GLN A 1 276 ? -21.016 -8.057 6.309 1.00 94.56 276 GLN A N 1
ATOM 2240 C CA . GLN A 1 276 ? -20.382 -9.251 5.749 1.00 94.56 276 GLN A CA 1
ATOM 2241 C C . GLN A 1 276 ? -19.162 -8.860 4.929 1.00 94.56 276 GLN A C 1
ATOM 2243 O O . GLN A 1 276 ? -19.269 -8.107 3.959 1.00 94.56 276 GLN A O 1
ATOM 2248 N N . PHE A 1 277 ? -18.003 -9.410 5.293 1.00 96.88 277 PHE A N 1
ATOM 2249 C CA . PHE A 1 277 ? -16.759 -9.098 4.606 1.00 96.88 277 PHE A CA 1
ATOM 2250 C C . PHE A 1 277 ? -16.841 -9.469 3.120 1.00 96.88 277 PHE A C 1
ATOM 2252 O O . PHE A 1 277 ? -17.219 -10.579 2.748 1.00 96.88 277 PHE A O 1
ATOM 2259 N N . SER A 1 278 ? -16.505 -8.509 2.266 1.00 97.31 278 SER A N 1
ATOM 2260 C CA . SER A 1 278 ? -16.735 -8.561 0.821 1.00 97.31 278 SER A CA 1
ATOM 2261 C C . SER A 1 278 ? -15.776 -7.604 0.103 1.00 97.31 278 SER A C 1
ATOM 2263 O O . SER A 1 278 ? -15.166 -6.764 0.765 1.00 97.31 278 SER A O 1
ATOM 2265 N N . PRO A 1 279 ? -15.665 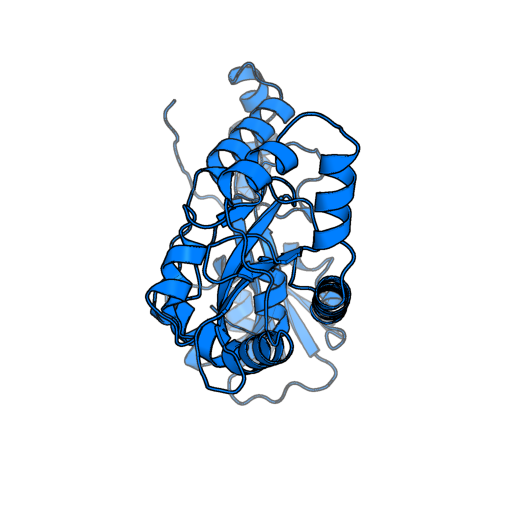-7.635 -1.238 1.00 97.00 279 PRO A N 1
ATOM 2266 C CA . PRO A 1 279 ? -14.809 -6.701 -1.976 1.00 97.00 279 PRO A CA 1
ATOM 2267 C C . PRO A 1 279 ? -15.108 -5.212 -1.730 1.00 97.00 279 PRO A C 1
ATOM 2269 O O . PRO A 1 279 ? -14.232 -4.381 -1.950 1.00 97.00 279 PRO A O 1
ATOM 2272 N N . LEU A 1 280 ? -16.316 -4.865 -1.262 1.00 96.00 280 LEU A N 1
ATOM 2273 C CA . LEU A 1 280 ? -16.688 -3.487 -0.909 1.00 96.00 280 LEU A CA 1
ATOM 2274 C C . LEU A 1 280 ? -15.849 -2.929 0.243 1.00 96.00 280 LEU A C 1
ATOM 2276 O O . LEU A 1 280 ? -15.649 -1.725 0.325 1.00 96.00 280 LEU A O 1
ATOM 2280 N N . HIS A 1 281 ? -15.334 -3.812 1.095 1.00 97.38 281 HIS A N 1
ATOM 2281 C CA . HIS A 1 281 ? -14.519 -3.482 2.258 1.00 97.38 281 HIS A CA 1
ATOM 2282 C C . HIS A 1 281 ? -13.084 -3.074 1.927 1.00 97.38 281 HIS A C 1
ATOM 2284 O O . HIS A 1 281 ? -12.338 -2.668 2.818 1.00 97.38 281 HIS A O 1
ATOM 2290 N N . ILE A 1 282 ? -12.699 -3.207 0.659 1.00 96.50 282 ILE A N 1
ATOM 2291 C CA . ILE A 1 282 ? -11.418 -2.757 0.139 1.00 96.50 282 ILE A CA 1
ATOM 2292 C C . ILE A 1 282 ? -11.611 -1.333 -0.381 1.00 96.50 282 ILE A C 1
ATOM 2294 O O . ILE A 1 282 ? -12.362 -1.088 -1.335 1.00 96.50 282 ILE A O 1
ATOM 2298 N N . GLN A 1 283 ? -10.941 -0.381 0.258 1.00 93.44 283 GLN A N 1
ATOM 2299 C CA . GLN A 1 283 ? -11.012 1.032 -0.092 1.00 93.44 283 GLN A CA 1
ATOM 2300 C C . GLN A 1 283 ? -10.247 1.329 -1.392 1.00 93.44 283 GLN A C 1
ATOM 2302 O O . GLN A 1 283 ? -9.700 0.439 -2.048 1.00 93.44 283 GLN A O 1
ATOM 2307 N N . ASN A 1 284 ? -10.295 2.584 -1.832 1.00 92.38 284 ASN A N 1
ATOM 2308 C CA . ASN A 1 284 ? -9.396 3.055 -2.881 1.00 92.38 284 ASN A CA 1
ATOM 2309 C C . ASN A 1 284 ? -7.974 3.177 -2.329 1.00 92.38 284 ASN A C 1
ATOM 2311 O O . ASN A 1 284 ? -7.754 3.104 -1.120 1.00 92.38 284 ASN A O 1
ATOM 2315 N N . ILE A 1 285 ? -7.019 3.337 -3.237 1.00 91.75 285 ILE A N 1
ATOM 2316 C CA . ILE A 1 285 ? -5.63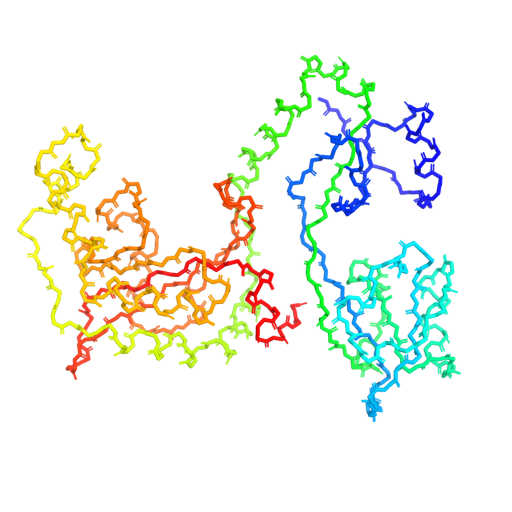2 3.568 -2.859 1.00 91.75 285 ILE A CA 1
ATOM 2317 C C . ILE A 1 285 ? -5.495 5.048 -2.502 1.00 91.75 285 ILE A C 1
ATOM 2319 O O . ILE A 1 285 ? -5.990 5.901 -3.239 1.00 91.75 285 ILE A O 1
ATOM 2323 N N . TYR A 1 286 ? -4.818 5.350 -1.403 1.00 91.38 286 TYR A N 1
ATOM 2324 C CA . TYR A 1 286 ? -4.492 6.717 -0.999 1.00 91.38 286 TYR A CA 1
ATOM 2325 C C . TYR A 1 286 ? -3.013 6.813 -0.640 1.00 91.38 286 TYR A C 1
ATOM 2327 O O . TYR A 1 286 ? -2.356 5.803 -0.387 1.00 91.38 286 TYR A O 1
ATOM 2335 N N . PHE A 1 287 ? -2.468 8.024 -0.663 1.00 90.38 287 PHE A N 1
ATOM 2336 C CA . PHE A 1 287 ? -1.096 8.264 -0.237 1.00 90.38 287 PHE A CA 1
ATOM 2337 C C . PHE A 1 287 ? -1.071 8.665 1.238 1.00 90.38 287 PHE A C 1
ATOM 2339 O O . PHE A 1 287 ? -1.677 9.668 1.614 1.00 90.38 287 PHE A O 1
ATOM 2346 N N . ASP A 1 288 ? -0.367 7.894 2.064 1.00 88.00 288 ASP A N 1
ATOM 2347 C CA . ASP A 1 288 ? -0.105 8.259 3.452 1.00 88.00 288 ASP A CA 1
ATOM 2348 C C . ASP A 1 288 ? 1.196 9.050 3.530 1.00 88.00 288 ASP A C 1
ATOM 2350 O O . ASP A 1 288 ? 2.291 8.526 3.324 1.00 88.00 288 ASP A O 1
ATOM 2354 N N . ARG A 1 289 ? 1.060 10.333 3.854 1.00 85.31 289 ARG A N 1
ATOM 2355 C CA . ARG A 1 289 ? 2.179 11.262 3.973 1.00 85.31 289 ARG A CA 1
ATOM 2356 C C . ARG A 1 289 ? 3.114 10.943 5.134 1.00 85.31 289 ARG A C 1
ATOM 2358 O O . ARG A 1 289 ? 4.283 11.298 5.056 1.00 85.31 289 ARG A O 1
ATOM 2365 N N . SER A 1 290 ? 2.607 10.355 6.213 1.00 82.00 290 SER A N 1
ATOM 2366 C CA . SER A 1 290 ? 3.409 10.100 7.413 1.00 82.00 290 SER A CA 1
ATOM 2367 C C . SER A 1 290 ? 4.430 8.984 7.198 1.00 82.00 290 SER A C 1
ATOM 2369 O O . SER A 1 290 ? 5.549 9.070 7.697 1.00 82.00 290 SER A O 1
ATOM 2371 N N . GLU A 1 291 ? 4.055 7.998 6.387 1.00 81.62 291 GLU A N 1
ATOM 2372 C CA . GLU A 1 291 ? 4.881 6.847 6.018 1.00 81.62 291 GLU A CA 1
ATOM 2373 C C . GLU A 1 291 ? 5.465 6.974 4.594 1.00 81.62 291 GLU A C 1
ATOM 2375 O O . GLU A 1 291 ? 6.250 6.135 4.170 1.00 81.62 291 GLU A O 1
ATOM 2380 N N . GLU A 1 292 ? 5.079 8.012 3.843 1.00 85.56 292 GLU A N 1
ATOM 2381 C CA . GLU A 1 292 ? 5.443 8.261 2.438 1.00 85.56 292 GLU A CA 1
ATOM 2382 C C . GLU A 1 292 ? 5.187 7.076 1.483 1.00 85.56 292 GLU A C 1
ATOM 2384 O O . GLU A 1 292 ? 5.922 6.843 0.518 1.00 85.56 292 GLU A O 1
ATOM 2389 N N . VAL A 1 293 ? 4.093 6.341 1.706 1.00 87.06 293 VAL A N 1
ATOM 2390 C CA . VAL A 1 293 ? 3.716 5.157 0.916 1.00 87.06 293 VAL A CA 1
ATOM 2391 C C . VAL A 1 293 ? 2.263 5.202 0.458 1.00 87.06 293 VAL A C 1
ATOM 2393 O O . VAL A 1 293 ? 1.393 5.800 1.090 1.00 87.06 293 VAL A O 1
ATOM 2396 N N . PHE A 1 294 ? 1.979 4.519 -0.652 1.00 90.94 294 PHE A N 1
ATOM 2397 C CA . PHE A 1 294 ? 0.603 4.259 -1.060 1.00 90.94 294 PHE A CA 1
ATOM 2398 C C . PHE A 1 294 ? 0.011 3.127 -0.228 1.00 90.94 294 PHE A C 1
ATOM 2400 O O . PHE A 1 294 ? 0.601 2.051 -0.103 1.00 90.94 294 PHE A O 1
ATOM 2407 N N . GLN A 1 295 ? -1.184 3.360 0.296 1.00 93.12 295 GLN A N 1
ATOM 2408 C CA . GLN A 1 295 ? -1.876 2.430 1.164 1.00 93.12 295 GLN A CA 1
ATOM 2409 C C . GLN A 1 295 ? -3.208 1.980 0.579 1.00 93.12 295 GLN A C 1
ATOM 2411 O O . GLN A 1 295 ? -3.864 2.686 -0.189 1.00 93.12 295 GLN A O 1
ATOM 2416 N N . LEU A 1 296 ? -3.607 0.778 0.977 1.00 94.44 296 LEU A N 1
ATOM 2417 C CA . LEU A 1 296 ? -4.917 0.203 0.739 1.00 94.44 296 LEU A CA 1
ATOM 2418 C C . LEU A 1 296 ? -5.597 -0.047 2.088 1.00 94.44 296 LEU A C 1
ATOM 2420 O O . LEU A 1 296 ? -5.158 -0.903 2.860 1.00 94.44 296 LEU A O 1
ATOM 2424 N N . GLY A 1 297 ? -6.676 0.685 2.360 1.00 95.75 297 GLY A N 1
ATOM 2425 C CA . GLY A 1 297 ? -7.494 0.487 3.554 1.00 95.75 297 GLY A CA 1
ATOM 2426 C C . GLY A 1 297 ? -8.423 -0.719 3.411 1.00 95.75 297 GLY A C 1
ATOM 2427 O O . GLY A 1 297 ? -9.121 -0.866 2.404 1.00 95.75 297 GLY A O 1
ATOM 2428 N N . ILE A 1 298 ? -8.456 -1.586 4.421 1.00 97.94 298 ILE A N 1
ATOM 2429 C CA . ILE A 1 298 ? -9.332 -2.761 4.470 1.00 97.94 298 ILE A CA 1
ATOM 2430 C C . ILE A 1 298 ? -10.089 -2.749 5.794 1.00 97.94 298 ILE A C 1
ATOM 2432 O O . ILE A 1 298 ? -9.485 -2.746 6.864 1.00 97.94 298 ILE A O 1
ATOM 2436 N N . SER A 1 299 ? -11.421 -2.741 5.732 1.00 97.94 299 SER A N 1
ATOM 2437 C CA . SER A 1 299 ? -12.282 -2.737 6.924 1.00 97.94 299 SER A CA 1
ATOM 2438 C C . SER A 1 299 ? -12.974 -4.086 7.099 1.00 97.94 299 SER A C 1
ATOM 2440 O O . SER A 1 299 ? -13.696 -4.535 6.225 1.00 97.94 299 SER A O 1
ATOM 2442 N N . ILE A 1 300 ? -12.773 -4.764 8.220 1.00 97.94 300 ILE A N 1
ATOM 2443 C CA . ILE A 1 300 ? -13.317 -6.103 8.460 1.00 97.94 300 ILE A CA 1
ATOM 2444 C C . ILE A 1 300 ? -14.426 -5.987 9.509 1.00 97.94 300 ILE A C 1
ATOM 2446 O O . ILE A 1 300 ? -14.137 -5.550 10.625 1.00 97.94 300 ILE A O 1
ATOM 2450 N N . PRO A 1 301 ? -15.675 -6.381 9.208 1.00 97.56 301 PRO A N 1
ATOM 2451 C CA . PRO A 1 301 ? -16.733 -6.387 10.208 1.00 97.56 301 PRO A CA 1
ATOM 2452 C C . PRO A 1 301 ? -16.475 -7.483 11.253 1.00 97.56 301 PRO A C 1
ATOM 2454 O O . PRO A 1 301 ? -16.177 -8.633 10.919 1.00 97.56 301 PRO A O 1
ATOM 2457 N N . LEU A 1 302 ? -16.589 -7.128 12.532 1.00 97.50 302 LEU A N 1
ATOM 2458 C CA . LEU A 1 302 ? -16.363 -8.018 13.669 1.00 97.50 302 LEU A CA 1
ATOM 2459 C C . LEU A 1 302 ? -17.694 -8.489 14.249 1.00 97.50 302 LEU A C 1
ATOM 2461 O O . LEU A 1 302 ? -18.621 -7.695 14.425 1.00 97.50 302 LEU A O 1
ATOM 2465 N N . HIS A 1 303 ? -17.759 -9.774 14.598 1.00 95.00 303 HIS A N 1
ATOM 2466 C CA . HIS A 1 303 ? -18.951 -10.402 15.165 1.00 95.00 303 HIS A CA 1
ATOM 2467 C C . HIS A 1 303 ? -18.632 -11.127 16.467 1.00 95.00 303 HIS A C 1
ATOM 2469 O O . HIS A 1 303 ? -17.530 -11.648 16.651 1.00 95.00 303 HIS A O 1
ATOM 2475 N N . ASP A 1 304 ? -19.603 -11.175 17.374 1.00 92.31 304 ASP A N 1
ATOM 2476 C CA . ASP A 1 304 ? -19.532 -12.064 18.528 1.00 92.31 304 ASP A CA 1
ATOM 2477 C C . ASP A 1 304 ? -19.842 -13.525 18.152 1.00 92.31 304 ASP A C 1
ATOM 2479 O O . ASP A 1 304 ? -20.148 -13.858 17.007 1.00 92.31 304 ASP A O 1
ATOM 2483 N N . GLN A 1 305 ? -19.774 -14.421 19.140 1.00 89.06 305 GLN A N 1
ATOM 2484 C CA . GLN A 1 305 ? -20.047 -15.850 18.948 1.00 89.06 305 GLN A CA 1
ATOM 2485 C C . GLN A 1 305 ? -21.484 -16.148 18.490 1.00 89.06 305 GLN A C 1
ATOM 2487 O O . GLN A 1 305 ? -21.724 -17.203 17.912 1.00 89.06 305 GLN A O 1
ATOM 2492 N N . ALA A 1 306 ? -22.430 -15.238 18.740 1.00 90.44 306 ALA A N 1
ATOM 2493 C CA . ALA A 1 306 ? -23.814 -15.351 18.291 1.00 90.44 306 ALA A CA 1
ATOM 2494 C C . ALA A 1 306 ? -24.025 -14.759 16.883 1.00 90.44 306 ALA A C 1
ATOM 2496 O O . ALA A 1 306 ? -25.153 -14.730 16.396 1.00 90.44 306 ALA A O 1
ATOM 2497 N N . GLY A 1 307 ? -22.961 -14.276 16.230 1.00 90.31 307 GLY A N 1
ATOM 2498 C CA . GLY A 1 307 ? -23.020 -13.656 14.909 1.00 90.31 307 GLY A CA 1
ATOM 2499 C C . GLY A 1 307 ? -23.516 -12.209 14.925 1.00 90.31 307 GLY A C 1
ATOM 2500 O O . GLY A 1 307 ? -23.864 -11.678 13.874 1.00 90.31 307 GLY A O 1
ATOM 2501 N N . ARG A 1 308 ? -23.569 -11.547 16.088 1.00 93.00 308 ARG A N 1
ATOM 2502 C CA . ARG A 1 308 ? -23.993 -10.142 16.182 1.00 93.00 308 ARG A CA 1
ATOM 2503 C C . ARG A 1 308 ? -22.822 -9.226 15.873 1.00 93.00 308 ARG A C 1
ATOM 2505 O O . ARG A 1 308 ? -21.729 -9.443 16.390 1.00 93.00 308 ARG A O 1
ATOM 2512 N N . PHE A 1 309 ? -23.062 -8.187 15.078 1.00 94.88 309 PHE A N 1
ATOM 2513 C CA . PHE A 1 309 ? -22.071 -7.150 14.797 1.00 94.88 309 PHE A CA 1
ATOM 2514 C C . PHE A 1 309 ? -21.645 -6.450 16.093 1.00 94.88 309 PHE A C 1
ATOM 2516 O O . PHE A 1 309 ? -22.489 -5.981 16.858 1.00 94.88 309 PHE A O 1
ATOM 2523 N N . ILE A 1 310 ? -20.337 -6.377 16.333 1.00 96.25 310 ILE A N 1
ATOM 2524 C CA . ILE A 1 310 ? -19.758 -5.749 17.530 1.00 96.25 310 ILE A CA 1
ATOM 2525 C C . ILE A 1 310 ? -18.806 -4.597 17.211 1.00 96.25 310 ILE A C 1
ATOM 2527 O O . ILE A 1 310 ? -18.374 -3.915 18.139 1.00 96.25 310 ILE A O 1
ATOM 2531 N N . GLY A 1 311 ? -18.489 -4.356 15.937 1.00 96.94 311 GLY A N 1
ATOM 2532 C CA . GLY A 1 311 ? -17.562 -3.308 15.519 1.00 96.94 311 GLY A CA 1
ATOM 2533 C C . GLY A 1 311 ? -16.770 -3.679 14.269 1.00 96.94 311 GLY A C 1
ATOM 2534 O O . GLY A 1 311 ? -17.188 -4.537 13.493 1.00 96.94 311 GLY A O 1
ATOM 2535 N N . GLY A 1 312 ? -15.610 -3.057 14.082 1.00 97.50 312 GLY A N 1
ATOM 2536 C CA . GLY A 1 312 ? -14.756 -3.277 12.917 1.00 97.50 312 GLY A CA 1
ATOM 2537 C C . GLY A 1 312 ? -13.272 -3.333 13.261 1.00 97.50 312 GLY A C 1
ATOM 2538 O O . GLY A 1 312 ? -12.831 -2.763 14.257 1.00 97.50 312 GLY A O 1
ATOM 2539 N N . LEU A 1 313 ? -12.506 -4.028 12.421 1.00 98.12 313 LEU A N 1
ATOM 2540 C CA . LEU A 1 313 ? -11.046 -3.978 12.372 1.00 98.12 313 LEU A CA 1
ATOM 2541 C C . LEU A 1 313 ? -10.642 -3.241 11.100 1.00 98.12 313 LEU A C 1
ATOM 2543 O O . LEU A 1 313 ? -10.926 -3.716 10.002 1.00 98.12 313 LEU A O 1
ATOM 2547 N N . PHE A 1 314 ? -9.981 -2.102 11.238 1.00 97.81 314 PHE A N 1
ATOM 2548 C CA . PHE A 1 314 ? -9.369 -1.409 10.116 1.00 97.81 314 PHE A CA 1
ATOM 2549 C C . PHE A 1 314 ? -7.899 -1.804 10.003 1.00 97.81 314 PHE A C 1
ATOM 2551 O O . PHE A 1 314 ? -7.195 -1.890 11.011 1.00 97.81 314 PHE A O 1
ATOM 2558 N N . VAL A 1 315 ? -7.451 -2.052 8.775 1.00 97.56 315 VAL A N 1
ATOM 2559 C CA . VAL A 1 315 ? -6.061 -2.358 8.442 1.00 97.56 315 VAL A CA 1
ATOM 2560 C C . VAL A 1 315 ? -5.658 -1.501 7.248 1.00 97.56 315 VAL A C 1
ATOM 2562 O O . VAL A 1 315 ? -6.202 -1.681 6.157 1.00 97.56 315 VAL A O 1
ATOM 2565 N N . ALA A 1 316 ? -4.698 -0.600 7.432 1.00 95.62 316 ALA A N 1
ATOM 2566 C CA . ALA A 1 316 ? -4.052 0.095 6.328 1.00 95.62 316 ALA A CA 1
ATOM 2567 C C . ALA A 1 316 ? -2.820 -0.695 5.892 1.00 95.62 316 ALA A C 1
ATOM 2569 O O . ALA A 1 316 ? -1.912 -0.951 6.693 1.00 95.62 316 ALA A O 1
ATOM 2570 N N . CYS A 1 317 ? -2.809 -1.112 4.628 1.00 96.31 317 CYS A N 1
ATOM 2571 C CA . CYS A 1 317 ? -1.741 -1.937 4.083 1.00 96.31 317 CYS A CA 1
ATOM 2572 C C . CYS A 1 317 ? -0.873 -1.141 3.114 1.00 96.31 317 CYS A C 1
ATOM 2574 O O . CYS A 1 317 ? -1.429 -0.532 2.204 1.00 96.31 317 CYS A O 1
ATOM 2576 N N . ASP A 1 318 ? 0.452 -1.219 3.228 1.00 94.38 318 ASP A N 1
ATOM 2577 C CA . ASP A 1 318 ? 1.340 -0.872 2.117 1.00 94.38 318 ASP A CA 1
ATOM 2578 C C . ASP A 1 318 ? 0.967 -1.748 0.913 1.00 94.38 318 ASP A C 1
ATOM 2580 O O . ASP A 1 318 ? 0.987 -2.984 0.984 1.00 94.38 318 ASP A O 1
ATOM 2584 N N . ILE A 1 319 ? 0.575 -1.109 -0.191 1.00 91.75 319 ILE A N 1
ATOM 2585 C CA . ILE A 1 319 ? 0.090 -1.841 -1.360 1.00 91.75 319 ILE A CA 1
ATOM 2586 C C . ILE A 1 319 ? 1.191 -2.682 -2.014 1.00 91.75 319 ILE A C 1
ATOM 2588 O O . ILE A 1 319 ? 0.912 -3.788 -2.472 1.00 91.75 319 ILE A O 1
ATOM 2592 N N . ASN A 1 320 ? 2.435 -2.208 -2.034 1.00 89.88 320 ASN A N 1
ATOM 2593 C CA . ASN A 1 320 ? 3.550 -2.909 -2.664 1.00 89.88 320 ASN A CA 1
ATOM 2594 C C . ASN A 1 320 ? 3.831 -4.216 -1.925 1.00 89.88 320 ASN A C 1
ATOM 2596 O O . ASN A 1 320 ? 3.876 -5.288 -2.532 1.00 89.88 320 ASN A O 1
ATOM 2600 N N . GLU A 1 321 ? 3.942 -4.137 -0.601 1.00 92.50 321 GLU A N 1
ATOM 2601 C CA . GLU A 1 321 ? 4.170 -5.302 0.252 1.00 92.50 321 GLU A CA 1
ATOM 2602 C C . GLU A 1 321 ? 2.982 -6.274 0.214 1.00 92.50 321 GLU A C 1
ATOM 2604 O O . GLU A 1 321 ? 3.175 -7.492 0.185 1.00 92.50 321 GLU A O 1
ATOM 2609 N N . LEU A 1 322 ? 1.743 -5.764 0.158 1.00 94.56 322 LEU A N 1
ATOM 2610 C CA . LEU A 1 322 ? 0.545 -6.599 0.048 1.00 94.56 322 LEU A CA 1
ATOM 2611 C C . LEU A 1 322 ? 0.546 -7.394 -1.264 1.00 94.56 322 LEU A C 1
ATOM 2613 O O . LEU A 1 322 ? 0.329 -8.610 -1.261 1.00 94.56 322 LEU A O 1
ATOM 2617 N N . LEU A 1 323 ? 0.804 -6.725 -2.391 1.00 91.06 323 LEU A N 1
ATOM 2618 C CA . LEU A 1 323 ? 0.812 -7.366 -3.703 1.00 91.06 323 LEU A CA 1
ATOM 2619 C C . LEU A 1 323 ? 1.928 -8.408 -3.817 1.00 91.06 323 LEU A C 1
ATOM 2621 O O . LEU A 1 323 ? 1.692 -9.488 -4.362 1.00 91.06 323 LEU A O 1
ATOM 2625 N N . LEU A 1 324 ? 3.109 -8.139 -3.250 1.00 89.56 324 LEU A N 1
ATOM 2626 C CA . LEU A 1 324 ? 4.204 -9.112 -3.189 1.00 89.56 324 LEU A CA 1
ATOM 2627 C C . LEU A 1 324 ? 3.850 -10.318 -2.321 1.00 89.56 324 LEU A C 1
ATOM 2629 O O . LEU A 1 324 ? 4.071 -11.456 -2.740 1.00 89.56 324 LEU A O 1
ATOM 2633 N N . HIS A 1 325 ? 3.268 -10.084 -1.142 1.00 92.88 325 HIS A N 1
ATOM 2634 C CA . HIS A 1 325 ? 2.900 -11.145 -0.208 1.00 92.88 325 HIS A CA 1
ATOM 2635 C C . HIS A 1 325 ? 1.946 -12.164 -0.843 1.00 92.88 325 HIS A C 1
ATOM 2637 O O . HIS A 1 325 ? 2.176 -13.370 -0.754 1.00 92.88 325 HIS A O 1
ATOM 2643 N N . TYR A 1 326 ? 0.910 -11.678 -1.530 1.00 91.94 326 TYR A N 1
ATOM 2644 C CA . TYR A 1 326 ? -0.101 -12.518 -2.178 1.00 91.94 326 TYR A CA 1
ATOM 2645 C C . TYR A 1 326 ? 0.218 -12.852 -3.644 1.00 91.94 326 TYR A C 1
ATOM 2647 O O . TYR A 1 326 ? -0.567 -13.535 -4.298 1.00 91.94 326 TYR A O 1
ATOM 2655 N N . ARG A 1 327 ? 1.371 -12.409 -4.172 1.00 86.69 327 ARG A N 1
ATOM 2656 C CA . ARG A 1 327 ? 1.790 -12.607 -5.576 1.00 86.69 327 ARG A CA 1
ATOM 2657 C C . ARG A 1 327 ? 0.717 -12.149 -6.574 1.00 86.69 327 ARG A C 1
ATOM 2659 O O . ARG A 1 327 ? 0.393 -12.836 -7.547 1.00 86.69 327 ARG A O 1
ATOM 2666 N N . LEU A 1 328 ? 0.138 -10.988 -6.296 1.00 84.31 328 LEU A N 1
ATOM 2667 C CA . LEU A 1 328 ? -0.955 -10.401 -7.056 1.00 84.31 328 LEU A CA 1
ATOM 2668 C C . LEU A 1 328 ? -0.423 -9.600 -8.248 1.00 84.31 328 LEU A C 1
ATOM 2670 O O . LEU A 1 328 ? 0.106 -8.506 -8.089 1.00 84.31 328 LEU A O 1
ATOM 2674 N N . ASN A 1 329 ? -0.677 -10.099 -9.456 1.00 73.25 329 ASN A N 1
ATOM 2675 C CA . ASN A 1 329 ? -0.463 -9.327 -10.682 1.00 73.25 329 ASN A CA 1
ATOM 2676 C C . ASN A 1 329 ? -1.704 -8.448 -10.937 1.00 73.25 329 ASN A C 1
ATOM 2678 O O . ASN A 1 329 ? -2.741 -8.989 -11.346 1.00 73.25 329 ASN A O 1
ATOM 2682 N N . LEU A 1 330 ? -1.651 -7.134 -10.695 1.00 67.38 330 LEU A N 1
ATOM 2683 C CA . LEU A 1 330 ? -2.771 -6.230 -11.015 1.00 67.38 330 LEU A CA 1
ATOM 2684 C C . LEU A 1 330 ? -2.863 -5.936 -12.510 1.00 67.38 330 LEU A C 1
ATOM 2686 O O . LEU A 1 330 ? -1.837 -5.725 -13.185 1.00 67.38 330 LEU A O 1
#

Radius of gyration: 23.87 Å; chains: 1; bounding box: 48×56×63 Å